Protein AF-A0A8H6QIN7-F1 (afdb_monomer)

Mean predicted aligned error: 18.28 Å

Secondary structure (DSSP, 8-state):
---GGGGGGGSHHHHS-STTS-HHHHHHHHHHHHHHHHHHHT--HHHHHTT-HHHHHHHTSTHHHH-HHHHHHHHIIIIIIIHHHGGGTTT-TTHHHHHHHHHTTSS-------SSHHHHHHHHHH-EEETTEEEP-----GGGS--B-TTT--BSS-STT--PPPB-TTT--BSS-GGG-TTTT-GGG---TTT--SS-TT-TT-HHHHHHHHHHHHHHHS--SS----TTPPPPP--------------PPPPPPPP--S------PPP-PPPSS-S--TTS--TTTHHHHTTS-SS-----------------------------------

Structure (mmCIF, N/CA/C/O backbone):
data_AF-A0A8H6QIN7-F1
#
_entry.id   AF-A0A8H6QIN7-F1
#
loop_
_atom_site.group_PDB
_atom_site.id
_atom_site.type_symbol
_atom_site.label_atom_id
_atom_site.label_alt_id
_atom_site.label_comp_id
_atom_site.label_asym_id
_atom_site.label_entity_id
_atom_site.label_seq_id
_atom_site.pdbx_PDB_ins_code
_atom_site.Cartn_x
_atom_site.Cartn_y
_atom_site.Cartn_z
_atom_site.occupancy
_atom_site.B_iso_or_equiv
_atom_site.auth_seq_id
_atom_site.auth_comp_id
_atom_site.auth_asym_id
_atom_site.auth_atom_id
_atom_site.pdbx_PDB_model_num
ATOM 1 N N . MET A 1 1 ? 25.352 3.566 16.328 1.00 48.88 1 MET A N 1
ATOM 2 C CA . MET A 1 1 ? 24.136 2.989 15.715 1.00 48.88 1 MET A CA 1
ATOM 3 C C . MET A 1 1 ? 24.567 1.766 14.927 1.00 48.88 1 MET A C 1
ATOM 5 O O . MET A 1 1 ? 25.442 1.906 14.089 1.00 48.88 1 MET A O 1
ATOM 9 N N . SER A 1 2 ? 24.046 0.580 15.246 1.00 55.88 2 SER A N 1
ATOM 10 C CA . SER A 1 2 ? 24.280 -0.612 14.422 1.00 55.88 2 SER A CA 1
ATOM 11 C C . SER A 1 2 ? 23.282 -0.582 13.265 1.00 55.88 2 SER A C 1
ATOM 13 O O . SER A 1 2 ? 22.069 -0.630 13.496 1.00 55.88 2 SER A O 1
ATOM 15 N N . PHE A 1 3 ? 23.784 -0.402 12.045 1.00 67.81 3 PHE A N 1
ATOM 16 C CA . PHE A 1 3 ? 22.966 -0.432 10.838 1.00 67.81 3 PHE A CA 1
ATOM 17 C C . PHE A 1 3 ? 22.673 -1.890 10.506 1.00 67.81 3 PHE A C 1
ATOM 19 O O . PHE A 1 3 ? 23.589 -2.673 10.256 1.00 67.81 3 PHE A O 1
ATOM 26 N N . THR A 1 4 ? 21.393 -2.259 10.548 1.00 74.31 4 THR A N 1
ATOM 27 C CA . THR A 1 4 ? 20.928 -3.638 10.328 1.00 74.31 4 THR A CA 1
ATOM 28 C C . THR A 1 4 ? 21.432 -4.181 8.987 1.00 74.31 4 THR A C 1
ATOM 30 O O . THR A 1 4 ? 21.747 -5.360 8.867 1.00 74.31 4 THR A O 1
ATOM 33 N N . THR A 1 5 ? 21.575 -3.289 8.010 1.00 85.25 5 THR A N 1
ATOM 34 C CA . THR A 1 5 ? 21.940 -3.532 6.613 1.00 85.25 5 THR A CA 1
ATOM 35 C C . THR A 1 5 ? 23.432 -3.726 6.364 1.00 85.25 5 THR A C 1
ATOM 37 O O . THR A 1 5 ? 23.783 -4.158 5.272 1.00 85.25 5 THR A O 1
ATOM 40 N N . HIS A 1 6 ? 24.320 -3.491 7.342 1.00 85.44 6 HIS A N 1
ATOM 41 C CA . HIS A 1 6 ? 25.772 -3.630 7.139 1.00 85.44 6 HIS A CA 1
ATOM 42 C C . HIS A 1 6 ? 26.157 -5.011 6.592 1.00 85.44 6 HIS A C 1
ATOM 44 O O . HIS A 1 6 ? 27.005 -5.121 5.716 1.00 85.44 6 HIS A O 1
ATOM 50 N N . ARG A 1 7 ? 25.487 -6.068 7.064 1.00 89.12 7 ARG A N 1
ATOM 51 C CA . ARG A 1 7 ? 25.722 -7.445 6.605 1.00 89.12 7 ARG A CA 1
ATOM 52 C C . ARG A 1 7 ? 25.396 -7.660 5.127 1.00 89.12 7 ARG A C 1
ATOM 54 O O . ARG A 1 7 ? 25.973 -8.542 4.510 1.00 89.12 7 ARG A O 1
ATOM 61 N N . LEU A 1 8 ? 24.502 -6.859 4.542 1.00 92.75 8 LEU A N 1
ATOM 62 C CA . LEU A 1 8 ? 24.201 -6.951 3.110 1.00 92.75 8 LEU A CA 1
ATOM 63 C C . LEU A 1 8 ? 25.397 -6.543 2.261 1.00 92.75 8 LEU A C 1
ATOM 65 O O . LEU A 1 8 ? 25.562 -7.076 1.170 1.00 92.75 8 LEU A O 1
ATOM 69 N N . LEU A 1 9 ? 26.246 -5.643 2.769 1.00 89.88 9 LEU A N 1
ATOM 70 C CA . LEU A 1 9 ? 27.442 -5.209 2.059 1.00 89.88 9 LEU A CA 1
ATOM 71 C C . LEU A 1 9 ? 28.408 -6.371 1.821 1.00 89.88 9 LEU A C 1
ATOM 73 O O . LEU A 1 9 ? 29.151 -6.332 0.857 1.00 89.88 9 LEU A O 1
ATOM 77 N N . GLU A 1 10 ? 28.381 -7.427 2.631 1.00 90.75 10 GLU A N 1
ATOM 78 C CA . GLU A 1 10 ? 29.243 -8.602 2.444 1.00 90.75 10 GLU A CA 1
ATOM 79 C C . GLU A 1 10 ? 28.828 -9.466 1.240 1.00 90.75 10 GLU A C 1
ATOM 81 O O . GLU A 1 10 ? 29.608 -10.298 0.785 1.00 90.75 10 GLU A O 1
ATOM 86 N N . LEU A 1 11 ? 27.619 -9.278 0.698 1.00 93.19 11 LEU A N 1
ATOM 87 C CA . LEU A 1 11 ? 27.137 -10.039 -0.453 1.00 93.19 11 LEU A CA 1
ATOM 88 C C . LEU A 1 11 ? 27.707 -9.474 -1.762 1.00 93.19 11 LEU A C 1
ATOM 90 O O . LEU A 1 11 ? 27.683 -8.263 -1.984 1.00 93.19 11 LEU A O 1
ATOM 94 N N . ASP A 1 12 ? 28.079 -10.354 -2.697 1.00 93.69 12 ASP A N 1
ATOM 95 C CA . ASP A 1 12 ? 28.630 -9.980 -4.014 1.00 93.69 12 ASP A CA 1
ATOM 96 C C . ASP A 1 12 ? 27.763 -8.9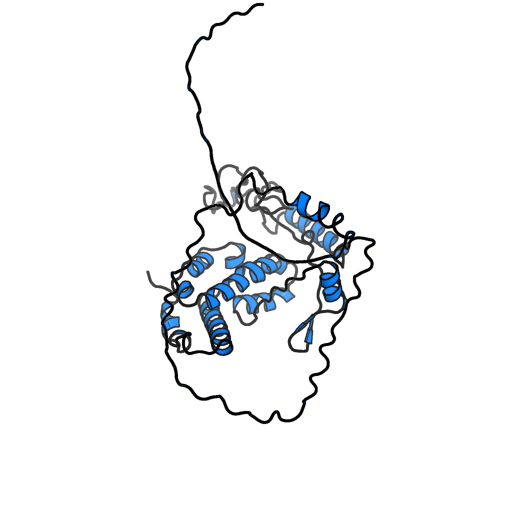60 -4.762 1.00 93.69 12 ASP A C 1
ATOM 98 O O . ASP A 1 12 ? 28.257 -8.030 -5.404 1.00 93.69 12 ASP A O 1
ATOM 102 N N . ILE A 1 13 ? 26.438 -9.091 -4.641 1.00 93.88 13 ILE A N 1
ATOM 103 C CA . ILE A 1 13 ? 25.497 -8.171 -5.278 1.00 93.88 13 ILE A CA 1
ATOM 104 C C . ILE A 1 13 ? 25.624 -6.741 -4.748 1.00 93.88 13 ILE A C 1
ATOM 106 O O . ILE A 1 13 ? 25.305 -5.822 -5.488 1.00 93.88 13 ILE A O 1
ATOM 110 N N . PHE A 1 14 ? 26.103 -6.509 -3.526 1.00 93.81 14 PHE A N 1
ATOM 111 C CA . PHE A 1 14 ? 26.364 -5.170 -2.981 1.00 93.81 14 PHE A CA 1
ATOM 112 C C . PHE A 1 14 ? 27.808 -4.702 -3.206 1.00 93.81 14 PHE A C 1
ATOM 114 O O . PHE A 1 14 ? 28.076 -3.515 -3.064 1.00 93.81 14 PHE A O 1
ATOM 121 N N . GLN A 1 15 ? 28.709 -5.584 -3.642 1.00 91.38 15 GLN A N 1
ATOM 122 C CA . GLN A 1 15 ? 30.076 -5.230 -4.048 1.00 91.38 15 GLN A CA 1
ATOM 123 C C . GLN A 1 15 ? 30.174 -4.839 -5.532 1.00 91.38 15 GLN A C 1
ATOM 125 O O . GLN A 1 15 ? 31.048 -4.069 -5.931 1.00 91.38 15 GLN A O 1
ATOM 130 N N . LEU A 1 16 ? 29.248 -5.331 -6.361 1.00 89.06 16 LEU A N 1
ATOM 131 C CA . LEU A 1 16 ? 29.156 -4.985 -7.780 1.00 89.06 16 LEU A CA 1
ATOM 132 C C . LEU A 1 16 ? 28.857 -3.494 -7.990 1.00 89.06 16 LEU A C 1
ATOM 134 O O . LEU A 1 16 ? 27.849 -2.963 -7.511 1.00 89.06 16 LEU A O 1
ATOM 138 N N . ARG A 1 17 ? 29.700 -2.820 -8.775 1.00 84.50 17 ARG A N 1
ATOM 139 C CA . ARG A 1 17 ? 29.441 -1.444 -9.207 1.00 84.50 17 ARG A CA 1
ATOM 140 C C . ARG A 1 17 ? 28.504 -1.438 -10.413 1.00 84.50 17 ARG A C 1
ATOM 142 O O . ARG A 1 17 ? 28.652 -2.239 -11.328 1.00 84.50 17 ARG A O 1
ATOM 149 N N . SER A 1 18 ? 27.515 -0.549 -10.398 1.00 79.94 18 SER A N 1
ATOM 150 C CA . SER A 1 18 ? 26.473 -0.482 -11.430 1.00 79.94 18 SER A CA 1
ATOM 151 C C . SER A 1 18 ? 26.893 0.283 -12.690 1.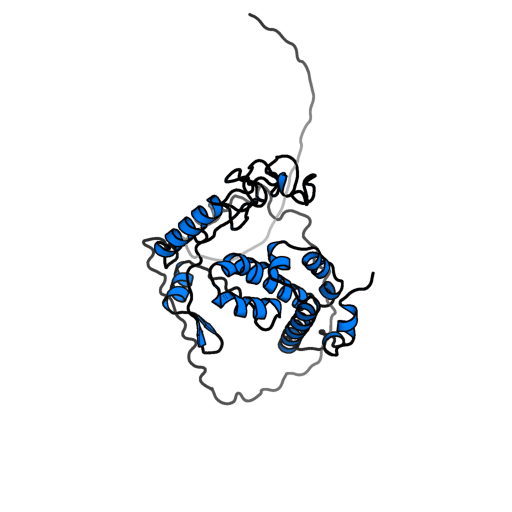00 79.94 18 SER A C 1
ATOM 153 O O . SER A 1 18 ? 26.230 0.165 -13.719 1.00 79.94 18 SER A O 1
ATOM 155 N N . ASP A 1 19 ? 27.976 1.058 -12.629 1.00 83.56 19 ASP A N 1
ATOM 156 C CA . ASP A 1 19 ? 28.478 1.915 -13.709 1.00 83.56 19 ASP A CA 1
ATOM 157 C C . ASP A 1 19 ? 29.020 1.131 -14.910 1.00 83.56 19 ASP A C 1
ATOM 159 O O . ASP A 1 19 ? 28.902 1.595 -16.041 1.00 83.56 19 ASP A O 1
ATOM 163 N N . SER A 1 20 ? 29.553 -0.069 -14.681 1.00 84.44 20 SER A N 1
ATOM 164 C CA . SER A 1 20 ? 30.076 -0.951 -15.731 1.00 84.44 20 SER A CA 1
ATOM 165 C C . SER A 1 20 ? 29.036 -1.895 -16.346 1.00 84.44 20 SER A C 1
ATOM 167 O O . SER A 1 20 ? 29.349 -2.600 -17.302 1.00 84.44 20 SER A O 1
ATOM 169 N N . LEU A 1 21 ? 27.814 -1.929 -15.810 1.00 91.56 21 LEU A N 1
ATOM 170 C CA . LEU A 1 21 ? 26.772 -2.874 -16.214 1.00 91.56 21 LEU A CA 1
ATOM 171 C C .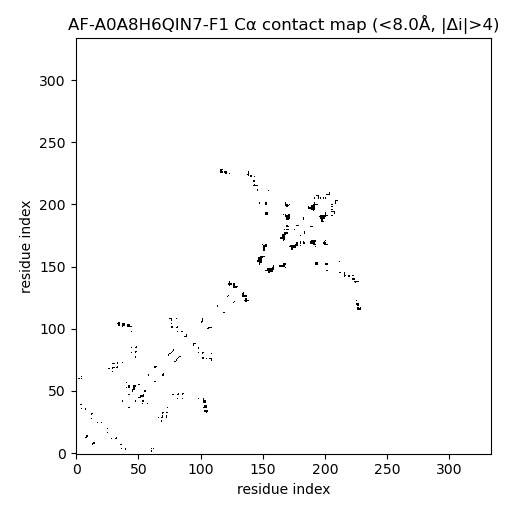 LEU A 1 21 ? 25.880 -2.311 -17.324 1.00 91.56 21 LEU A C 1
ATOM 173 O O . LEU A 1 21 ? 25.633 -1.106 -17.401 1.00 91.56 21 LEU A O 1
ATOM 177 N N . THR A 1 22 ? 25.317 -3.190 -18.149 1.00 94.94 22 THR A N 1
ATOM 178 C CA . THR A 1 22 ? 24.242 -2.842 -19.091 1.00 94.94 22 THR A CA 1
ATOM 179 C C . THR A 1 22 ? 22.951 -2.460 -18.354 1.00 94.94 22 THR A C 1
ATOM 181 O O . THR A 1 22 ? 22.796 -2.685 -17.152 1.00 94.94 22 THR A O 1
ATOM 184 N N . THR A 1 23 ? 21.980 -1.873 -19.060 1.00 93.19 23 THR A N 1
ATOM 185 C CA . THR A 1 23 ? 20.680 -1.512 -18.460 1.00 93.19 23 THR A CA 1
ATOM 186 C C . THR A 1 23 ? 19.945 -2.723 -17.885 1.00 93.19 23 THR A C 1
ATOM 188 O O . THR A 1 23 ? 19.421 -2.640 -16.771 1.00 93.19 23 THR A O 1
ATOM 191 N N . ASP A 1 24 ? 19.953 -3.854 -18.586 1.00 93.75 24 ASP A N 1
ATOM 192 C CA . ASP A 1 24 ? 19.279 -5.075 -18.140 1.00 93.75 24 ASP A CA 1
ATOM 193 C C . ASP A 1 24 ? 19.957 -5.664 -16.900 1.00 93.75 24 ASP A C 1
ATOM 195 O O . ASP A 1 24 ? 19.288 -6.053 -15.941 1.00 93.75 24 ASP A O 1
ATOM 199 N N . GLU A 1 25 ? 21.290 -5.676 -16.873 1.00 94.81 25 GLU A N 1
ATOM 200 C CA . GLU A 1 25 ? 22.064 -6.138 -15.719 1.00 94.81 25 GLU A CA 1
ATOM 201 C C . GLU A 1 25 ? 21.862 -5.239 -14.501 1.00 94.81 25 GLU A C 1
ATOM 203 O O . GLU A 1 25 ? 21.628 -5.753 -13.408 1.00 94.81 25 GLU A O 1
ATOM 208 N N . ARG A 1 26 ? 21.872 -3.909 -14.679 1.00 94.44 26 ARG A N 1
ATOM 209 C CA . ARG A 1 26 ? 21.544 -2.958 -13.604 1.00 94.44 26 ARG A CA 1
ATOM 210 C C . ARG A 1 26 ? 20.140 -3.189 -13.063 1.00 94.44 26 ARG A C 1
ATOM 212 O O . ARG A 1 26 ? 19.948 -3.183 -11.851 1.00 94.44 26 ARG A O 1
ATOM 219 N N . THR A 1 27 ? 19.175 -3.418 -13.951 1.00 93.44 27 THR A N 1
ATOM 220 C CA . THR A 1 27 ? 17.788 -3.691 -13.565 1.00 93.44 27 THR A CA 1
ATOM 221 C C . THR A 1 27 ? 17.723 -4.967 -12.731 1.00 93.44 27 THR A C 1
ATOM 223 O O . THR A 1 27 ? 17.261 -4.935 -11.593 1.00 93.44 27 THR A O 1
ATOM 226 N N . ARG A 1 28 ? 18.280 -6.078 -13.229 1.00 94.75 28 ARG A N 1
ATOM 227 C CA . ARG A 1 28 ? 18.345 -7.348 -12.484 1.00 94.75 28 ARG A CA 1
ATOM 228 C C . ARG A 1 28 ? 19.056 -7.192 -11.139 1.00 94.75 28 ARG A C 1
ATOM 230 O O . ARG A 1 28 ? 18.602 -7.756 -10.144 1.00 94.75 28 ARG A O 1
ATOM 237 N N . LEU A 1 29 ? 20.148 -6.428 -11.090 1.00 96.00 29 LEU A N 1
ATOM 238 C CA . LEU A 1 29 ? 20.888 -6.158 -9.860 1.00 96.00 29 LEU A CA 1
ATOM 239 C C . LEU A 1 29 ? 20.027 -5.408 -8.837 1.00 96.00 29 LEU A C 1
ATOM 241 O O . LEU A 1 29 ? 19.979 -5.824 -7.680 1.00 96.00 29 LEU A O 1
ATOM 245 N N . ALA A 1 30 ? 19.302 -4.371 -9.265 1.00 95.62 30 ALA A N 1
ATOM 246 C CA . ALA A 1 30 ? 18.404 -3.604 -8.406 1.00 95.62 30 ALA A CA 1
ATOM 247 C C . ALA A 1 30 ? 17.293 -4.482 -7.807 1.00 95.62 30 ALA A C 1
ATOM 249 O O . ALA A 1 30 ? 17.066 -4.428 -6.601 1.00 95.62 30 ALA A O 1
ATOM 250 N N . TYR A 1 31 ? 16.663 -5.355 -8.604 1.00 96.19 31 TYR A N 1
ATOM 251 C CA . TYR A 1 31 ? 15.661 -6.312 -8.105 1.00 96.19 31 TYR A CA 1
ATOM 252 C C . TYR A 1 31 ? 16.250 -7.308 -7.098 1.00 96.19 31 TYR A C 1
ATOM 254 O O . TYR A 1 31 ? 15.641 -7.579 -6.063 1.00 96.19 31 TYR A O 1
ATOM 262 N N . ARG A 1 32 ? 17.454 -7.838 -7.359 1.00 95.94 32 ARG A N 1
ATOM 263 C CA . ARG A 1 32 ? 18.133 -8.753 -6.424 1.00 95.94 32 ARG A CA 1
ATOM 264 C C . ARG A 1 32 ? 18.459 -8.063 -5.101 1.00 95.94 32 ARG A C 1
ATOM 266 O O . ARG A 1 32 ? 18.182 -8.627 -4.048 1.00 95.94 32 ARG A O 1
ATOM 273 N N . ARG A 1 33 ? 19.002 -6.844 -5.147 1.00 96.44 33 ARG A N 1
ATOM 274 C CA . ARG A 1 33 ? 19.285 -6.036 -3.951 1.00 96.44 33 ARG A CA 1
ATOM 275 C C . ARG A 1 33 ? 18.010 -5.699 -3.189 1.00 96.44 33 ARG A C 1
ATOM 277 O O . ARG A 1 33 ? 17.980 -5.875 -1.976 1.00 96.44 33 ARG A O 1
ATOM 284 N N . ALA A 1 34 ? 16.962 -5.273 -3.897 1.00 96.19 34 ALA A N 1
ATOM 285 C CA . ALA A 1 34 ? 15.662 -4.972 -3.309 1.00 96.19 34 ALA A CA 1
ATOM 286 C C . ALA A 1 34 ? 15.122 -6.167 -2.513 1.00 96.19 34 ALA A C 1
ATOM 288 O O . ALA A 1 34 ? 14.697 -6.005 -1.372 1.00 96.19 34 ALA A O 1
ATOM 289 N N . ARG A 1 35 ? 15.235 -7.377 -3.073 1.00 96.75 35 ARG A N 1
ATOM 290 C CA . ARG A 1 35 ? 14.814 -8.611 -2.407 1.00 96.75 35 ARG A CA 1
ATOM 291 C C . ARG A 1 35 ? 15.611 -8.928 -1.143 1.00 96.75 35 ARG A C 1
ATOM 293 O O . ARG A 1 35 ? 15.012 -9.246 -0.121 1.00 96.75 35 ARG A O 1
ATOM 300 N N . GLU A 1 36 ? 16.938 -8.827 -1.176 1.00 96.44 36 GLU A N 1
ATOM 301 C CA . GLU A 1 36 ? 17.749 -9.098 0.023 1.00 96.44 36 GLU A CA 1
ATOM 302 C C . GLU A 1 36 ? 17.518 -8.052 1.125 1.00 96.44 36 GLU A C 1
ATOM 304 O O . GLU A 1 36 ? 17.425 -8.399 2.302 1.00 96.44 36 GLU A O 1
ATOM 309 N N . ILE A 1 37 ? 17.336 -6.778 0.757 1.00 95.62 37 ILE A N 1
ATOM 310 C CA . ILE A 1 37 ? 16.956 -5.721 1.706 1.00 95.62 37 ILE A CA 1
ATOM 311 C C . ILE A 1 37 ? 15.576 -6.013 2.304 1.00 95.62 37 ILE A C 1
ATOM 313 O O . ILE A 1 37 ? 15.416 -5.980 3.523 1.00 95.62 37 ILE A O 1
ATOM 317 N N . ALA A 1 38 ? 14.587 -6.322 1.463 1.00 94.75 38 ALA A N 1
ATOM 318 C CA . ALA A 1 38 ? 13.230 -6.654 1.881 1.00 94.75 38 ALA A CA 1
ATOM 319 C C . ALA A 1 38 ? 13.207 -7.791 2.910 1.00 94.75 38 ALA A C 1
ATOM 321 O O . ALA A 1 38 ? 12.644 -7.630 3.993 1.00 94.75 38 ALA A O 1
ATOM 322 N N . ARG A 1 39 ? 13.891 -8.899 2.607 1.00 95.56 39 ARG A N 1
ATOM 323 C CA . ARG A 1 39 ? 13.977 -10.082 3.474 1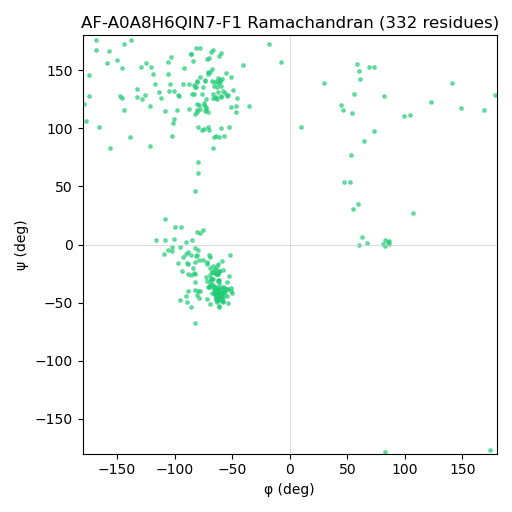.00 95.56 39 ARG A CA 1
ATOM 324 C C . ARG A 1 39 ? 14.718 -9.816 4.778 1.00 95.56 39 ARG A C 1
ATOM 326 O O . ARG A 1 39 ? 14.330 -10.353 5.808 1.00 95.56 39 ARG A O 1
ATOM 333 N N . LEU A 1 40 ? 15.749 -8.971 4.761 1.00 94.81 40 LEU A N 1
ATOM 334 C CA . LEU A 1 40 ? 16.441 -8.571 5.986 1.00 94.81 40 LEU A CA 1
ATOM 335 C C . LEU A 1 40 ? 15.526 -7.774 6.923 1.00 94.81 40 LEU A C 1
ATOM 337 O O . LEU A 1 40 ? 15.575 -7.966 8.139 1.00 94.81 40 LEU A O 1
ATOM 341 N N . TYR A 1 41 ? 14.724 -6.857 6.374 1.00 93.69 41 TYR A N 1
ATOM 342 C CA . TYR A 1 41 ? 13.752 -6.128 7.180 1.00 93.69 41 TYR A CA 1
ATOM 343 C C . TYR A 1 41 ? 12.584 -7.017 7.593 1.00 93.69 41 TYR A C 1
ATOM 345 O O . TYR A 1 41 ? 12.083 -6.811 8.688 1.00 93.69 41 TYR A O 1
ATOM 353 N N . ASP A 1 42 ? 12.173 -8.008 6.802 1.00 94.88 42 ASP A N 1
ATOM 354 C CA . ASP A 1 42 ? 11.087 -8.942 7.140 1.00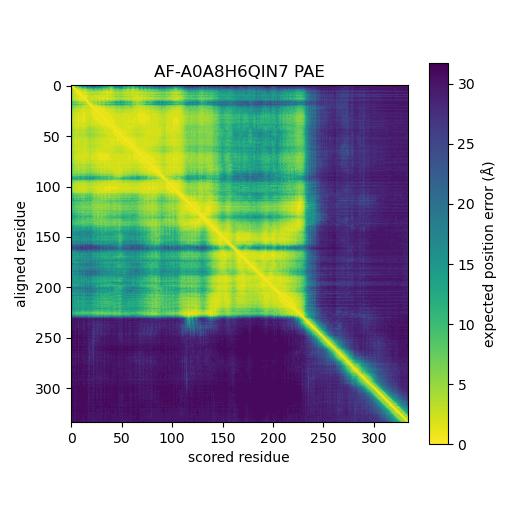 94.88 42 ASP A CA 1
ATOM 355 C C . ASP A 1 42 ? 9.801 -8.201 7.551 1.00 94.88 42 ASP A C 1
ATOM 357 O O . ASP A 1 42 ? 9.298 -8.335 8.674 1.00 94.88 42 ASP A O 1
ATOM 361 N N . PHE A 1 43 ? 9.324 -7.294 6.696 1.00 94.69 43 PHE A N 1
ATOM 362 C CA . PHE A 1 43 ? 8.129 -6.514 7.003 1.00 94.69 43 PHE A CA 1
ATOM 363 C C . PHE A 1 43 ? 6.902 -7.395 7.161 1.00 94.69 43 PHE A C 1
ATOM 365 O O . PHE A 1 43 ? 6.673 -8.319 6.387 1.00 94.69 43 PHE A O 1
ATOM 372 N N . LYS A 1 44 ? 6.079 -7.066 8.155 1.00 94.19 44 LYS A N 1
ATOM 373 C CA . LYS A 1 44 ? 4.756 -7.660 8.329 1.00 94.19 44 LYS A CA 1
ATOM 374 C C . LYS A 1 44 ? 3.685 -6.687 7.862 1.00 94.19 44 LYS A C 1
ATOM 376 O O . LYS A 1 44 ? 3.903 -5.480 7.789 1.00 94.19 44 LYS A O 1
ATOM 381 N N . VAL A 1 45 ? 2.493 -7.215 7.602 1.00 91.06 45 VAL A N 1
ATOM 382 C CA . VAL A 1 45 ? 1.313 -6.426 7.211 1.00 91.06 45 VAL A CA 1
ATOM 383 C C . VAL A 1 45 ? 1.081 -5.249 8.165 1.00 91.06 45 VAL A C 1
ATOM 385 O O . VAL A 1 45 ? 0.805 -4.134 7.727 1.00 91.06 45 VAL A O 1
ATOM 388 N N . ASP A 1 46 ? 1.248 -5.488 9.467 1.00 87.75 46 ASP A N 1
ATOM 389 C CA . ASP A 1 46 ? 1.098 -4.470 10.507 1.00 87.75 46 ASP A CA 1
ATOM 390 C C . ASP A 1 46 ? 2.104 -3.316 10.362 1.00 87.75 46 ASP A C 1
ATOM 392 O O . ASP A 1 46 ? 1.734 -2.153 10.530 1.00 87.75 46 ASP A O 1
ATOM 396 N N . ASP A 1 47 ? 3.348 -3.619 9.966 1.00 92.94 47 ASP A N 1
ATOM 397 C CA . ASP A 1 47 ? 4.392 -2.613 9.760 1.00 92.94 47 ASP A CA 1
ATOM 398 C C . ASP A 1 47 ? 4.016 -1.621 8.656 1.00 92.94 47 ASP A C 1
ATOM 400 O O . ASP A 1 47 ? 4.271 -0.423 8.789 1.00 92.94 47 ASP A O 1
ATOM 404 N N . VAL A 1 48 ? 3.381 -2.117 7.591 1.00 91.19 48 VAL A N 1
ATOM 405 C CA . VAL A 1 48 ? 2.938 -1.314 6.446 1.00 91.19 48 VAL A CA 1
ATOM 406 C C . VAL A 1 48 ? 1.647 -0.558 6.767 1.00 91.19 48 VAL A C 1
ATOM 408 O O . VAL A 1 48 ? 1.560 0.640 6.510 1.00 91.19 48 VAL A O 1
ATOM 411 N N . LEU A 1 49 ? 0.651 -1.218 7.368 1.00 83.94 49 LEU A N 1
ATOM 412 C CA . LEU A 1 49 ? -0.639 -0.592 7.691 1.00 83.94 49 LEU A CA 1
ATOM 413 C C . LEU A 1 49 ? -0.518 0.528 8.722 1.00 83.94 49 LEU A C 1
ATOM 415 O O . LEU A 1 49 ? -1.228 1.533 8.641 1.00 83.94 49 LEU A O 1
ATOM 419 N N . HIS A 1 50 ? 0.351 0.342 9.712 1.00 82.50 50 HIS A N 1
ATOM 420 C CA . HIS A 1 50 ? 0.477 1.255 10.842 1.00 82.50 50 HIS A CA 1
ATOM 421 C C . HIS A 1 50 ? 1.759 2.080 10.811 1.00 82.50 50 HIS A C 1
ATOM 423 O O . HIS A 1 50 ? 1.987 2.854 11.741 1.00 82.50 50 HIS A O 1
ATOM 429 N N . LEU A 1 51 ? 2.563 1.954 9.747 1.00 89.12 51 LEU A N 1
ATOM 430 C CA . LEU A 1 51 ? 3.822 2.678 9.562 1.00 89.12 51 LEU A CA 1
ATOM 431 C C . LEU A 1 51 ? 4.677 2.611 10.833 1.00 89.12 51 LEU A C 1
ATOM 433 O O . LEU A 1 51 ? 5.052 3.637 11.410 1.00 89.12 51 LEU A O 1
ATOM 437 N N . THR A 1 52 ? 4.916 1.390 11.314 1.00 90.00 52 THR A N 1
ATOM 438 C CA . THR A 1 52 ? 5.601 1.147 12.590 1.00 90.00 52 THR A CA 1
ATOM 439 C C . THR A 1 52 ? 7.012 1.754 12.575 1.00 90.00 52 THR A C 1
ATOM 441 O O . THR A 1 52 ? 7.566 2.057 11.514 1.00 90.00 52 THR A O 1
ATOM 444 N N . PRO A 1 53 ? 7.686 1.906 13.732 1.00 91.25 53 PRO A N 1
ATOM 445 C CA . PRO A 1 53 ? 9.071 2.382 13.755 1.00 91.25 53 PRO A CA 1
ATOM 446 C C . PRO A 1 53 ? 10.018 1.579 12.850 1.00 91.25 53 PRO A C 1
ATOM 448 O O . PRO A 1 53 ? 11.000 2.121 12.351 1.00 91.25 53 PRO A O 1
ATOM 451 N N . LYS A 1 54 ? 9.711 0.299 12.600 1.00 92.50 54 LYS A N 1
ATOM 452 C CA . LYS A 1 54 ? 10.451 -0.565 11.679 1.00 92.50 54 LYS A CA 1
ATOM 453 C C . LYS A 1 54 ? 10.355 -0.074 10.231 1.00 92.50 54 LYS A C 1
ATOM 455 O O . LYS A 1 54 ? 11.376 -0.015 9.549 1.00 92.50 54 LYS A O 1
ATOM 460 N N . PHE A 1 55 ? 9.163 0.340 9.797 1.00 93.00 55 PHE A N 1
ATOM 461 C CA . PHE A 1 55 ? 8.927 0.932 8.478 1.00 93.00 55 PHE A CA 1
ATOM 462 C C . PHE A 1 55 ? 9.781 2.186 8.276 1.00 93.00 55 PHE A C 1
ATOM 464 O O . PHE A 1 55 ? 10.476 2.318 7.269 1.00 93.00 55 PHE A O 1
ATOM 471 N N . TRP A 1 56 ? 9.809 3.078 9.266 1.00 92.19 56 TRP A N 1
ATOM 472 C CA . TRP A 1 56 ? 10.613 4.302 9.192 1.00 92.19 56 TRP A CA 1
ATOM 473 C C . TRP A 1 56 ? 12.113 4.043 9.295 1.00 92.19 56 TRP A C 1
ATOM 475 O O . TRP A 1 56 ? 12.887 4.679 8.583 1.00 92.19 56 TRP A O 1
ATOM 485 N N . ARG A 1 57 ? 12.530 3.070 10.115 1.00 92.56 57 ARG A N 1
ATOM 486 C CA . ARG A 1 57 ? 13.935 2.662 10.224 1.00 92.56 57 ARG A CA 1
ATOM 487 C C . ARG A 1 57 ? 14.491 2.197 8.885 1.00 92.56 57 ARG A C 1
ATOM 489 O O . ARG A 1 57 ? 15.634 2.511 8.587 1.00 92.56 57 ARG A O 1
ATOM 496 N N . TYR A 1 58 ? 13.703 1.470 8.094 1.00 93.25 58 TYR A N 1
ATOM 497 C CA . TYR A 1 58 ? 14.084 1.128 6.726 1.00 93.25 58 TYR A CA 1
ATOM 498 C C . TYR A 1 58 ? 14.264 2.370 5.861 1.00 93.25 58 TYR A C 1
ATOM 500 O O . TYR A 1 58 ? 15.330 2.552 5.289 1.00 93.25 58 TYR A O 1
ATOM 508 N N . HIS A 1 59 ? 13.261 3.248 5.796 1.00 92.94 59 HIS A N 1
ATOM 509 C CA . HIS A 1 59 ? 13.301 4.424 4.921 1.00 92.94 59 HIS A CA 1
ATOM 510 C C . HIS A 1 59 ? 14.450 5.392 5.256 1.00 92.94 59 HIS A C 1
ATOM 512 O O . HIS A 1 59 ? 14.897 6.137 4.387 1.00 92.94 59 HIS A O 1
ATOM 518 N N . GLN A 1 60 ? 14.945 5.367 6.494 1.00 92.12 60 GLN A N 1
ATOM 519 C CA . GLN A 1 60 ? 16.071 6.178 6.968 1.00 92.12 60 GLN A CA 1
ATOM 520 C C . GLN A 1 60 ? 17.429 5.461 6.905 1.00 92.12 60 GLN A C 1
ATOM 522 O O . GLN A 1 60 ? 18.444 6.057 7.267 1.00 92.12 60 GLN A O 1
ATOM 527 N N . ASP A 1 61 ? 17.472 4.196 6.487 1.00 92.12 61 ASP A N 1
ATOM 528 C CA . ASP A 1 61 ? 18.714 3.432 6.411 1.00 92.12 61 ASP A CA 1
ATOM 529 C C . ASP A 1 61 ? 19.582 3.888 5.227 1.00 92.12 61 ASP A C 1
ATOM 531 O O . ASP A 1 61 ? 19.095 4.184 4.132 1.00 92.12 61 ASP A O 1
ATOM 535 N N . LEU A 1 62 ? 20.897 3.936 5.450 1.00 91.19 62 LEU A N 1
ATOM 536 C CA . LEU A 1 62 ? 21.881 4.390 4.466 1.00 91.19 62 LEU A CA 1
ATOM 537 C C . LEU A 1 62 ? 22.054 3.416 3.293 1.00 91.19 62 LEU A C 1
ATOM 539 O O . LEU A 1 62 ? 22.670 3.783 2.293 1.00 91.19 62 LEU A O 1
ATOM 543 N N . ILE A 1 63 ? 21.470 2.217 3.361 1.00 91.88 63 ILE A N 1
ATOM 544 C CA . ILE A 1 63 ? 21.394 1.317 2.207 1.00 91.88 63 ILE A CA 1
ATOM 545 C C . ILE A 1 63 ? 20.546 1.896 1.060 1.00 91.88 63 ILE A C 1
ATOM 547 O O . ILE A 1 63 ? 20.759 1.553 -0.098 1.00 91.88 63 ILE A O 1
ATOM 551 N N . ASN A 1 64 ? 19.600 2.794 1.352 1.00 92.50 64 ASN A N 1
ATOM 552 C CA . ASN A 1 64 ? 18.703 3.358 0.341 1.00 92.50 64 ASN A CA 1
ATOM 553 C C . ASN A 1 64 ? 19.416 4.287 -0.656 1.00 92.50 64 ASN A C 1
ATOM 555 O O . ASN A 1 64 ? 19.276 4.067 -1.858 1.00 92.50 64 ASN A O 1
ATOM 559 N N . PRO A 1 65 ? 20.208 5.293 -0.224 1.00 91.94 65 PRO A N 1
ATOM 560 C CA . PRO A 1 65 ? 20.973 6.115 -1.160 1.00 91.94 65 PRO A CA 1
ATOM 561 C C . PRO A 1 65 ? 22.078 5.339 -1.891 1.00 91.94 65 PRO A C 1
ATOM 563 O O . PRO A 1 65 ? 22.534 5.804 -2.933 1.00 91.94 65 PRO A O 1
ATOM 566 N N . PHE A 1 66 ? 22.505 4.176 -1.381 1.00 90.56 66 PHE A N 1
ATOM 567 C CA . PHE A 1 66 ? 23.472 3.316 -2.068 1.00 90.56 66 PHE A CA 1
ATOM 568 C C . PHE A 1 66 ? 22.915 2.762 -3.390 1.00 90.56 66 PHE A C 1
ATOM 570 O O . PHE A 1 66 ? 23.629 2.725 -4.391 1.00 90.56 66 PHE A O 1
ATOM 577 N N . ASP A 1 67 ? 21.638 2.371 -3.417 1.00 91.88 67 ASP A N 1
ATOM 578 C CA . ASP A 1 67 ? 20.956 1.934 -4.636 1.00 91.88 67 ASP A CA 1
ATOM 579 C C . ASP A 1 67 ? 19.526 2.482 -4.697 1.00 91.88 67 ASP A C 1
ATOM 581 O O . ASP A 1 67 ? 18.558 1.885 -4.215 1.00 91.88 67 ASP A O 1
ATOM 585 N N . MET A 1 68 ? 19.393 3.638 -5.347 1.00 93.25 68 MET A N 1
ATOM 586 C CA . MET A 1 68 ? 18.111 4.325 -5.493 1.00 93.25 68 MET A CA 1
ATOM 587 C C . MET A 1 68 ? 17.093 3.545 -6.335 1.00 93.25 68 MET A C 1
ATOM 589 O O . MET A 1 68 ? 15.888 3.743 -6.160 1.00 93.25 68 MET A O 1
ATOM 593 N N . ALA A 1 69 ? 17.542 2.659 -7.231 1.00 94.00 69 ALA A N 1
ATOM 594 C CA . ALA A 1 69 ? 16.635 1.813 -7.999 1.00 94.00 69 ALA A CA 1
ATOM 595 C C . ALA A 1 69 ? 16.016 0.748 -7.086 1.00 94.00 69 ALA A C 1
ATOM 597 O O . ALA A 1 69 ? 14.792 0.615 -7.051 1.00 94.00 69 ALA A O 1
ATOM 598 N N . ALA A 1 70 ? 16.833 0.072 -6.272 1.00 95.25 70 ALA A N 1
ATOM 599 C CA . ALA A 1 70 ? 16.344 -0.872 -5.268 1.00 95.25 70 ALA A CA 1
ATOM 600 C C . ALA A 1 70 ? 15.418 -0.195 -4.238 1.00 95.25 70 ALA A C 1
ATOM 602 O O . ALA A 1 70 ? 14.352 -0.724 -3.923 1.00 95.25 70 ALA A O 1
ATOM 603 N N . PHE A 1 71 ? 15.770 1.006 -3.766 1.00 95.69 71 PHE A N 1
ATOM 604 C CA . PHE A 1 71 ? 14.916 1.789 -2.867 1.00 95.69 71 PHE A CA 1
ATOM 605 C C . PHE A 1 71 ? 13.555 2.127 -3.493 1.00 95.69 71 PHE A C 1
ATOM 607 O O . PHE A 1 71 ? 12.514 1.969 -2.850 1.00 95.69 71 PHE A O 1
ATOM 614 N N . THR A 1 72 ? 13.542 2.554 -4.759 1.00 94.75 72 THR A N 1
ATOM 615 C CA . THR A 1 72 ? 12.300 2.867 -5.483 1.00 94.75 72 THR A CA 1
ATOM 616 C C . THR A 1 72 ? 11.416 1.630 -5.617 1.00 94.75 72 THR A C 1
ATOM 618 O O . THR A 1 72 ? 10.220 1.700 -5.340 1.00 94.75 72 THR A O 1
ATOM 621 N N . LEU A 1 73 ? 12.009 0.489 -5.976 1.00 95.50 73 LEU A N 1
ATOM 622 C CA . LEU A 1 73 ? 11.311 -0.789 -6.099 1.00 95.50 73 LEU A CA 1
ATOM 623 C C . LEU A 1 73 ? 10.634 -1.205 -4.787 1.00 95.50 73 LEU A C 1
ATOM 625 O O . LEU A 1 73 ? 9.445 -1.518 -4.780 1.00 95.50 73 LEU A O 1
ATOM 629 N N . ILE A 1 74 ? 11.356 -1.148 -3.667 1.00 94.94 74 ILE A N 1
ATOM 630 C CA . ILE A 1 74 ? 10.799 -1.469 -2.347 1.00 94.94 74 ILE A CA 1
ATOM 631 C C . ILE A 1 74 ? 9.700 -0.474 -1.949 1.00 94.94 74 ILE A C 1
ATOM 633 O O . ILE A 1 74 ? 8.652 -0.868 -1.440 1.00 94.94 74 ILE A O 1
ATOM 637 N N . THR A 1 75 ? 9.908 0.817 -2.212 1.00 93.56 75 THR A N 1
ATOM 638 C CA . THR A 1 75 ? 8.930 1.868 -1.900 1.00 93.56 75 THR A CA 1
ATOM 639 C C . THR A 1 75 ? 7.622 1.651 -2.662 1.00 93.56 75 THR A C 1
ATOM 641 O O . THR A 1 75 ? 6.550 1.749 -2.070 1.00 93.56 75 THR A O 1
ATOM 644 N N . ILE A 1 76 ? 7.682 1.322 -3.956 1.00 92.69 76 ILE A N 1
ATOM 645 C CA . ILE A 1 76 ? 6.499 0.973 -4.758 1.00 92.69 76 ILE A CA 1
ATOM 646 C C . ILE A 1 76 ? 5.821 -0.271 -4.174 1.00 92.69 76 ILE A C 1
ATOM 648 O O . ILE A 1 76 ? 4.613 -0.262 -3.929 1.00 92.69 76 ILE A O 1
ATOM 652 N N . GLN A 1 77 ? 6.606 -1.307 -3.880 1.00 94.06 77 GLN A N 1
ATOM 653 C CA . GLN A 1 77 ? 6.104 -2.571 -3.358 1.00 94.06 77 GLN A CA 1
ATOM 654 C C . GLN A 1 77 ? 5.342 -2.400 -2.038 1.00 94.06 77 GLN A C 1
ATOM 656 O O . GLN A 1 77 ? 4.247 -2.938 -1.890 1.00 94.06 77 GLN A O 1
ATOM 661 N N . TYR A 1 78 ? 5.875 -1.638 -1.083 1.00 94.06 78 TYR A N 1
ATOM 662 C CA . TYR A 1 78 ? 5.242 -1.504 0.230 1.00 94.06 78 TYR A CA 1
ATOM 663 C C . TYR A 1 78 ? 4.222 -0.376 0.298 1.00 94.06 78 TYR A C 1
ATOM 665 O O . TYR A 1 78 ? 3.153 -0.568 0.874 1.00 94.06 78 TYR A O 1
ATOM 673 N N . ASN A 1 79 ? 4.490 0.776 -0.318 1.00 89.25 79 ASN A N 1
ATOM 674 C CA . ASN A 1 79 ? 3.601 1.931 -0.185 1.00 89.25 79 ASN A CA 1
ATOM 675 C C . ASN A 1 79 ? 2.421 1.853 -1.146 1.00 89.25 79 ASN A C 1
ATOM 677 O O . ASN A 1 79 ? 1.316 2.243 -0.776 1.00 89.25 79 ASN A O 1
ATOM 681 N N . LEU A 1 80 ? 2.651 1.379 -2.374 1.00 86.81 80 LEU A N 1
ATOM 682 C CA . LEU A 1 80 ? 1.611 1.337 -3.399 1.00 86.81 80 LEU A CA 1
ATOM 683 C C . LEU A 1 80 ? 0.929 -0.025 -3.440 1.00 86.81 80 LEU A C 1
ATOM 685 O O . LEU A 1 80 ? -0.294 -0.069 -3.428 1.00 86.81 80 LEU A O 1
ATOM 689 N N . CYS A 1 81 ? 1.677 -1.130 -3.448 1.00 90.75 81 CYS A N 1
ATOM 690 C CA . CYS A 1 81 ? 1.070 -2.458 -3.555 1.00 90.75 81 CYS A CA 1
ATOM 691 C C . CYS A 1 81 ? 0.569 -2.977 -2.200 1.00 90.75 81 CYS A C 1
ATOM 693 O O . CYS A 1 81 ? -0.642 -3.048 -1.977 1.00 90.75 81 CYS A O 1
ATOM 695 N N . ALA A 1 82 ? 1.474 -3.267 -1.259 1.00 91.75 82 ALA A N 1
ATOM 696 C CA . ALA A 1 82 ? 1.100 -3.807 0.048 1.00 91.75 82 ALA A CA 1
ATOM 697 C C . ALA A 1 82 ? 0.172 -2.849 0.812 1.00 91.75 82 ALA A C 1
ATOM 699 O O . ALA A 1 82 ? -0.839 -3.283 1.353 1.00 91.75 82 ALA A O 1
ATOM 700 N N . GLY A 1 83 ? 0.452 -1.542 0.792 1.00 87.69 83 GLY A N 1
ATOM 701 C CA . GLY A 1 83 ? -0.394 -0.524 1.420 1.00 87.69 83 GLY A CA 1
ATOM 702 C C . GLY A 1 83 ? -1.817 -0.450 0.852 1.00 87.69 83 GLY A C 1
ATOM 703 O O . GLY A 1 83 ? -2.750 -0.160 1.599 1.00 87.69 83 GLY A O 1
ATOM 704 N N . THR A 1 84 ? -2.005 -0.761 -0.436 1.00 84.31 84 THR A N 1
ATOM 705 C CA . THR A 1 84 ? -3.339 -0.824 -1.060 1.00 84.31 84 THR A CA 1
ATOM 706 C C . THR A 1 84 ? -4.049 -2.132 -0.740 1.00 84.31 84 THR A C 1
ATOM 708 O O . THR A 1 84 ? -5.248 -2.118 -0.481 1.00 84.31 84 THR A O 1
ATOM 711 N N . LEU A 1 85 ? -3.329 -3.257 -0.741 1.00 85.88 85 LEU A N 1
ATOM 712 C CA . LEU A 1 85 ? -3.909 -4.593 -0.575 1.00 85.88 85 LEU A CA 1
ATOM 713 C C . LEU A 1 85 ? -4.154 -4.979 0.892 1.00 85.88 85 LEU A C 1
ATOM 715 O O . LEU A 1 85 ? -5.113 -5.683 1.197 1.00 85.88 85 LEU A O 1
ATOM 719 N N . ALA A 1 86 ? -3.327 -4.503 1.821 1.00 85.62 86 ALA A N 1
ATOM 720 C CA . ALA A 1 86 ? -3.384 -4.893 3.227 1.00 85.62 86 ALA A CA 1
ATOM 721 C C . ALA A 1 86 ? -4.742 -4.643 3.920 1.00 85.62 86 ALA A C 1
ATOM 723 O O . ALA A 1 86 ? -5.157 -5.497 4.707 1.00 85.62 86 ALA A O 1
ATOM 724 N N . PRO A 1 87 ? -5.486 -3.554 3.633 1.00 78.75 87 PRO A N 1
ATOM 725 C CA . PRO A 1 87 ? -6.828 -3.358 4.183 1.00 78.75 87 PRO A CA 1
ATOM 726 C C . PRO A 1 87 ? -7.847 -4.437 3.787 1.00 78.75 87 PRO A C 1
ATOM 728 O O . PRO A 1 87 ? -8.832 -4.604 4.499 1.00 78.75 87 PRO A O 1
ATOM 731 N N . PHE A 1 88 ? -7.624 -5.160 2.684 1.00 76.06 88 PHE A N 1
ATOM 732 C CA . PHE A 1 88 ? -8.549 -6.173 2.164 1.00 76.06 88 PHE A CA 1
ATOM 733 C C . PHE A 1 88 ? -8.321 -7.579 2.730 1.00 76.06 88 PHE A C 1
ATOM 735 O O . PHE A 1 88 ? -9.212 -8.419 2.638 1.00 76.06 88 PHE A O 1
ATOM 742 N N . LEU A 1 89 ? -7.163 -7.839 3.345 1.00 78.75 89 LEU A N 1
ATOM 743 C CA . LEU A 1 89 ? -6.806 -9.154 3.892 1.00 78.75 89 LEU A CA 1
ATOM 744 C C . LEU A 1 89 ? -7.853 -9.782 4.826 1.00 78.75 89 LEU A C 1
ATOM 746 O O . LEU A 1 89 ? -8.042 -10.992 4.737 1.00 78.75 89 LEU A O 1
ATOM 750 N N . PRO A 1 90 ? -8.532 -9.037 5.729 1.00 72.75 90 PRO A N 1
ATOM 751 C CA . PRO A 1 90 ? -9.511 -9.649 6.626 1.00 72.75 90 PRO A CA 1
ATOM 752 C C . PRO A 1 90 ? -10.698 -10.279 5.895 1.00 72.75 90 PRO A C 1
ATOM 754 O O . PRO A 1 90 ? -11.246 -11.263 6.381 1.00 72.75 90 PRO A O 1
ATOM 757 N N . ASP A 1 91 ? -11.081 -9.707 4.753 1.00 67.25 91 ASP A N 1
ATOM 758 C CA . ASP A 1 91 ? -12.241 -10.152 3.986 1.00 67.25 91 ASP A CA 1
ATOM 759 C C . ASP A 1 91 ? -11.848 -11.165 2.903 1.00 67.25 91 ASP A C 1
ATOM 761 O O . ASP A 1 91 ? -12.705 -11.926 2.456 1.00 67.25 91 ASP A O 1
ATOM 765 N N . TRP A 1 92 ? -10.579 -11.168 2.468 1.00 74.25 92 TRP A N 1
ATOM 766 C CA . TRP A 1 92 ? -10.043 -11.972 1.360 1.00 74.25 92 TRP A CA 1
ATOM 767 C C . TRP A 1 92 ? -8.902 -12.890 1.839 1.00 74.25 92 TRP A C 1
ATOM 769 O O . TRP A 1 92 ? -7.731 -12.528 1.702 1.00 74.25 92 TRP A O 1
ATOM 779 N N . PRO A 1 93 ? -9.212 -14.083 2.384 1.00 69.50 93 PRO A N 1
ATOM 780 C CA . PRO A 1 93 ? -8.211 -15.010 2.923 1.00 69.50 93 PRO A CA 1
ATOM 781 C C . PRO A 1 93 ? -7.152 -15.427 1.895 1.00 69.50 93 PRO A C 1
ATOM 783 O O . PRO A 1 93 ? -5.971 -15.497 2.229 1.00 69.50 93 PRO A O 1
ATOM 786 N N . ASP A 1 94 ? -7.558 -15.611 0.635 1.00 77.31 94 ASP A N 1
ATOM 787 C CA . ASP A 1 94 ? -6.675 -16.009 -0.472 1.00 77.31 94 ASP A CA 1
ATOM 788 C C . ASP A 1 94 ? -5.612 -14.941 -0.794 1.00 77.31 94 ASP A C 1
ATOM 790 O O . ASP A 1 94 ? -4.549 -15.239 -1.336 1.00 77.31 94 ASP A O 1
ATOM 794 N N . LEU A 1 95 ? -5.850 -13.682 -0.400 1.00 84.19 95 LEU A N 1
ATOM 795 C CA . LEU A 1 95 ? -4.886 -12.591 -0.552 1.00 84.19 95 LEU A CA 1
ATOM 796 C C . LEU A 1 95 ? -3.699 -12.723 0.417 1.00 84.19 95 LEU A C 1
ATOM 798 O O . LEU A 1 95 ? -2.670 -12.080 0.206 1.00 84.19 95 LEU A O 1
ATOM 802 N N . GLY A 1 96 ? -3.826 -13.539 1.471 1.00 87.62 96 GLY A N 1
ATOM 803 C CA . GLY A 1 96 ? -2.787 -13.751 2.479 1.00 87.62 96 GLY A CA 1
ATOM 804 C C . GLY A 1 96 ? -1.476 -14.253 1.881 1.00 87.62 96 GLY A C 1
ATOM 805 O O . GLY A 1 96 ? -0.433 -13.639 2.104 1.00 87.62 96 GLY A O 1
ATOM 806 N N . GLU A 1 97 ? -1.535 -15.296 1.050 1.00 90.50 97 GLU A N 1
ATOM 807 C CA . GLU A 1 97 ? -0.349 -15.858 0.388 1.00 90.50 97 GLU A CA 1
ATOM 808 C C . GLU A 1 97 ? 0.310 -14.831 -0.544 1.00 90.50 97 GLU A C 1
ATOM 810 O O . GLU A 1 97 ? 1.528 -14.633 -0.521 1.00 90.50 97 GLU A O 1
ATOM 815 N N . LEU A 1 98 ? -0.495 -14.116 -1.339 1.00 90.94 98 LEU A N 1
ATOM 816 C CA . LEU A 1 98 ? 0.020 -13.068 -2.218 1.00 90.94 98 LEU A CA 1
ATOM 817 C C . LEU A 1 98 ? 0.686 -11.946 -1.412 1.00 90.94 98 LEU A C 1
ATOM 819 O O . LEU A 1 98 ? 1.751 -11.469 -1.797 1.00 90.94 98 LEU A O 1
ATOM 823 N N . MET A 1 99 ? 0.097 -11.540 -0.287 1.00 92.88 99 MET A N 1
ATOM 824 C CA . MET A 1 99 ? 0.674 -10.523 0.587 1.00 92.88 99 MET A CA 1
ATOM 825 C C . MET A 1 99 ? 2.019 -10.961 1.169 1.00 92.88 99 MET A C 1
ATOM 827 O O . MET A 1 99 ? 2.954 -10.164 1.189 1.00 92.88 99 MET A O 1
ATOM 831 N N . GLU A 1 100 ? 2.154 -12.212 1.606 1.00 92.81 100 GLU A N 1
ATOM 832 C CA . GLU A 1 100 ? 3.438 -12.740 2.079 1.00 92.81 100 GLU A CA 1
ATOM 833 C C . GLU A 1 100 ? 4.500 -12.686 0.977 1.00 92.81 100 GLU A C 1
ATOM 835 O O . GLU A 1 100 ? 5.599 -12.175 1.199 1.00 92.81 100 GLU A O 1
ATOM 840 N N . ARG A 1 101 ? 4.152 -13.105 -0.245 1.00 95.00 101 ARG A N 1
ATOM 841 C CA . ARG A 1 101 ? 5.046 -13.017 -1.412 1.00 95.00 101 ARG A CA 1
ATOM 842 C C . ARG A 1 101 ? 5.404 -11.570 -1.765 1.00 95.00 101 ARG A C 1
ATOM 844 O O . ARG A 1 101 ? 6.538 -11.301 -2.162 1.00 95.00 101 ARG A O 1
ATOM 851 N N . ILE A 1 102 ? 4.467 -10.630 -1.615 1.00 95.12 102 ILE A N 1
ATOM 852 C CA . ILE A 1 102 ? 4.700 -9.191 -1.819 1.00 95.12 102 ILE A CA 1
ATOM 853 C C . ILE A 1 102 ? 5.704 -8.660 -0.793 1.00 95.12 102 ILE A C 1
ATOM 855 O O . ILE A 1 102 ? 6.644 -7.964 -1.184 1.00 95.12 102 ILE A O 1
ATOM 859 N N . LEU A 1 103 ? 5.510 -8.982 0.491 1.00 95.19 103 LEU A N 1
ATOM 860 C CA . LEU A 1 103 ? 6.350 -8.523 1.603 1.00 95.19 103 LEU A CA 1
ATOM 861 C C . LEU A 1 103 ? 7.750 -9.152 1.581 1.00 95.19 103 LEU A C 1
ATOM 863 O O . LEU A 1 103 ? 8.724 -8.484 1.912 1.00 95.19 103 LEU A O 1
ATOM 867 N N . ASN A 1 104 ? 7.868 -10.397 1.116 1.00 95.19 104 ASN A N 1
ATOM 868 C CA . ASN A 1 104 ? 9.151 -11.074 0.904 1.00 95.19 104 ASN A CA 1
ATOM 869 C C . ASN A 1 104 ? 9.860 -10.665 -0.395 1.00 95.19 104 ASN A C 1
ATOM 871 O O . ASN A 1 104 ? 10.995 -11.088 -0.633 1.00 95.19 104 ASN A O 1
ATOM 875 N N . PHE A 1 105 ? 9.209 -9.839 -1.222 1.00 95.62 105 PHE A N 1
ATOM 876 C CA . PHE A 1 105 ? 9.713 -9.406 -2.525 1.00 95.62 105 PHE A CA 1
ATOM 877 C C . PHE A 1 105 ? 9.972 -10.590 -3.485 1.00 95.62 105 PHE A C 1
ATOM 879 O O . PHE A 1 105 ? 10.903 -10.584 -4.292 1.00 95.62 105 PHE A O 1
ATOM 886 N N . ASP A 1 106 ? 9.140 -11.631 -3.392 1.00 94.75 106 ASP A N 1
ATOM 887 C CA . ASP A 1 106 ? 9.148 -12.785 -4.303 1.00 94.75 106 ASP A CA 1
ATOM 888 C C . ASP A 1 106 ? 8.339 -12.512 -5.578 1.00 94.75 106 ASP A C 1
ATOM 890 O O . ASP A 1 106 ? 8.532 -13.158 -6.606 1.00 94.75 106 ASP A O 1
ATOM 894 N N . VAL A 1 107 ? 7.441 -11.530 -5.509 1.00 92.50 107 VAL A N 1
ATOM 895 C CA . VAL A 1 107 ? 6.717 -10.955 -6.644 1.00 92.50 107 VAL A CA 1
ATOM 896 C C . VAL A 1 107 ? 6.943 -9.451 -6.668 1.00 92.50 107 VAL A C 1
ATOM 898 O O . VAL A 1 107 ? 7.205 -8.843 -5.630 1.00 92.50 107 VAL A O 1
ATOM 901 N N . SER A 1 108 ? 6.800 -8.832 -7.835 1.00 87.25 108 SER A N 1
ATOM 902 C CA . SER A 1 108 ? 6.852 -7.377 -7.966 1.00 87.25 108 SER A CA 1
ATOM 903 C C . SER A 1 108 ? 5.542 -6.831 -8.513 1.00 87.25 108 SER A C 1
ATOM 905 O O . SER A 1 108 ? 4.857 -7.487 -9.295 1.00 87.25 108 SER A O 1
ATOM 907 N N . SER A 1 109 ? 5.190 -5.631 -8.068 1.00 83.69 109 SER A N 1
ATOM 908 C CA . SER A 1 109 ? 4.004 -4.918 -8.526 1.00 83.69 109 SER A CA 1
ATOM 909 C C . SER A 1 109 ? 4.293 -4.089 -9.773 1.00 83.69 109 SER A C 1
ATOM 911 O O . SER A 1 109 ? 5.314 -3.408 -9.868 1.00 83.69 109 SER A O 1
ATOM 913 N N . LEU A 1 110 ? 3.354 -4.114 -10.717 1.00 81.69 110 LEU A N 1
ATOM 914 C CA . LEU A 1 110 ? 3.372 -3.272 -11.905 1.00 81.69 110 LEU A CA 1
ATOM 915 C C . LEU A 1 110 ? 2.224 -2.265 -11.821 1.00 81.69 110 LEU A C 1
ATOM 917 O O . LEU A 1 110 ? 1.068 -2.648 -11.654 1.00 81.69 110 LEU A O 1
ATOM 921 N N . LEU A 1 111 ? 2.543 -0.978 -11.962 1.00 80.81 111 LEU A N 1
ATOM 922 C CA . LEU A 1 111 ? 1.545 0.077 -12.097 1.00 80.81 111 LEU A CA 1
ATOM 923 C C . LEU A 1 111 ? 1.417 0.449 -13.575 1.00 80.81 111 LEU A C 1
ATOM 925 O O . LEU A 1 111 ? 2.309 1.082 -14.139 1.00 80.81 111 LEU A O 1
ATOM 929 N N . VAL A 1 112 ? 0.304 0.061 -14.193 1.00 84.19 112 VAL A N 1
ATOM 930 C CA . VAL A 1 112 ? 0.014 0.374 -15.597 1.00 84.19 112 VAL A CA 1
ATOM 931 C C . VAL A 1 112 ? -0.905 1.589 -15.658 1.00 84.19 112 VAL A C 1
ATOM 933 O O . VAL A 1 112 ? -2.037 1.553 -15.181 1.00 84.19 112 VAL A O 1
ATOM 936 N N . GLY A 1 113 ? -0.408 2.681 -16.236 1.00 87.81 113 GLY A N 1
ATOM 937 C CA . GLY A 1 113 ? -1.214 3.863 -16.522 1.00 87.81 113 GLY A CA 1
ATOM 938 C C . GLY A 1 113 ? -1.967 3.697 -17.838 1.00 87.81 113 GLY A C 1
ATOM 939 O O . GLY A 1 113 ? -1.355 3.392 -18.858 1.00 87.81 113 GLY A O 1
ATOM 940 N N . VAL A 1 114 ? -3.277 3.938 -17.823 1.00 91.00 114 VAL A N 1
ATOM 941 C CA . VAL A 1 114 ? -4.115 3.945 -19.028 1.00 91.00 114 VAL A CA 1
ATOM 942 C C . VAL A 1 114 ? -4.630 5.358 -19.260 1.00 91.00 114 VAL A C 1
ATOM 944 O O . VAL A 1 114 ? -5.116 6.006 -18.336 1.00 91.00 114 VAL A O 1
ATOM 947 N N . SER A 1 115 ? -4.496 5.858 -20.487 1.00 91.31 115 SER A N 1
ATOM 948 C CA . SER A 1 115 ? -4.758 7.268 -20.802 1.00 91.31 115 SER A CA 1
ATOM 949 C C . SER A 1 115 ? -6.240 7.618 -20.954 1.00 91.31 115 SER A C 1
ATOM 951 O O . SER A 1 115 ? -6.570 8.801 -20.984 1.00 91.31 115 SER A O 1
ATOM 953 N N . SER A 1 116 ? -7.131 6.629 -21.067 1.00 93.62 116 SER A N 1
ATOM 954 C CA . SER A 1 116 ? -8.566 6.858 -21.250 1.00 93.62 116 SER A CA 1
ATOM 955 C C . SER A 1 116 ? -9.428 5.792 -20.559 1.00 93.62 116 SER A C 1
ATOM 957 O O . SER A 1 116 ? -8.989 4.643 -20.413 1.00 93.62 116 SER A O 1
ATOM 959 N N . PRO A 1 117 ? -10.661 6.137 -20.137 1.00 93.31 117 PRO A N 1
ATOM 960 C CA . PRO A 1 117 ? -11.601 5.164 -19.583 1.00 93.31 117 PRO A CA 1
ATOM 961 C C . PRO A 1 117 ? -11.986 4.088 -20.607 1.00 93.31 117 PRO A C 1
ATOM 963 O O . PRO A 1 117 ? -12.204 2.939 -20.233 1.00 93.31 117 PRO A O 1
ATOM 966 N N . GLU A 1 118 ? -12.001 4.412 -21.903 1.00 93.75 118 GLU A N 1
ATOM 967 C CA . GLU A 1 118 ? -12.240 3.443 -22.975 1.00 93.75 118 GLU A CA 1
ATOM 968 C C . GLU A 1 118 ? -11.132 2.388 -23.022 1.00 93.75 118 GLU A C 1
ATOM 970 O O . GLU A 1 118 ? -11.426 1.196 -23.079 1.00 93.75 118 GLU A O 1
ATOM 975 N N . GLY A 1 119 ? -9.864 2.810 -22.942 1.00 93.00 119 GLY A N 1
ATOM 976 C CA . GLY A 1 119 ? -8.726 1.893 -22.897 1.00 93.00 119 GLY A CA 1
ATOM 977 C C . GLY A 1 119 ? -8.754 1.010 -21.651 1.00 93.00 119 GLY A C 1
ATOM 978 O O . GLY A 1 119 ? -8.501 -0.189 -21.735 1.00 93.00 119 GLY A O 1
ATOM 979 N N . ALA A 1 120 ? -9.135 1.571 -20.500 1.00 93.88 120 ALA A N 1
ATOM 980 C CA . ALA A 1 120 ? -9.267 0.796 -19.269 1.00 93.88 120 ALA A CA 1
ATOM 981 C C . ALA A 1 120 ? -10.392 -0.247 -19.384 1.00 93.88 120 ALA A C 1
ATOM 983 O O . ALA A 1 120 ? -10.224 -1.390 -18.968 1.00 93.88 120 ALA A O 1
ATOM 984 N N . ASN A 1 121 ? -11.506 0.109 -20.027 1.00 95.12 121 ASN A N 1
ATOM 985 C CA . ASN A 1 121 ? -12.609 -0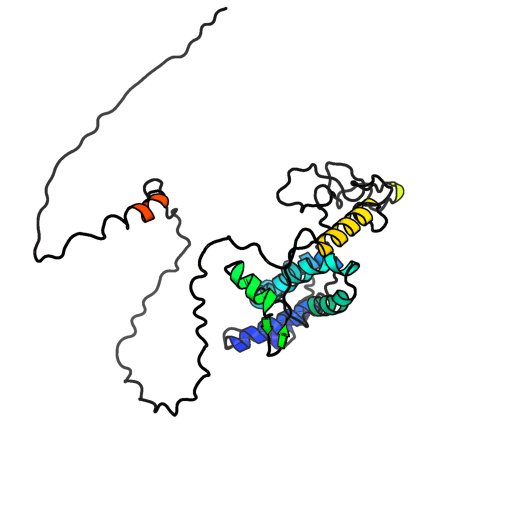.814 -20.293 1.00 95.12 121 ASN A CA 1
ATOM 986 C C . ASN A 1 121 ? -12.245 -1.920 -21.292 1.00 95.12 121 ASN A C 1
ATOM 988 O O . ASN A 1 121 ? -12.796 -3.015 -21.194 1.00 95.12 121 ASN A O 1
ATOM 992 N N . VAL A 1 122 ? -11.324 -1.669 -22.232 1.00 94.44 122 VAL A N 1
ATOM 993 C CA . VAL A 1 122 ? -10.751 -2.729 -23.079 1.00 94.44 122 VAL A CA 1
ATOM 994 C C . VAL A 1 122 ? -9.982 -3.724 -22.217 1.00 94.44 122 VAL A C 1
ATOM 996 O O . VAL A 1 122 ? -10.242 -4.914 -22.330 1.00 94.44 122 VAL A O 1
ATOM 999 N N . LEU A 1 123 ? -9.113 -3.262 -21.312 1.00 94.75 123 LEU A N 1
ATOM 1000 C CA . LEU A 1 123 ? -8.379 -4.163 -20.415 1.00 94.75 123 LEU A CA 1
ATOM 1001 C C . LEU A 1 123 ? -9.317 -4.972 -19.514 1.00 94.75 123 LEU A C 1
ATOM 1003 O O . LEU A 1 123 ? -9.097 -6.161 -19.339 1.00 94.75 123 LEU A O 1
ATOM 1007 N N . ILE A 1 124 ? -10.379 -4.361 -18.982 1.00 94.50 124 ILE A N 1
ATOM 1008 C CA . ILE A 1 124 ? -11.376 -5.068 -18.159 1.00 94.50 124 ILE A CA 1
ATOM 1009 C C . ILE A 1 124 ? -12.097 -6.160 -18.961 1.00 94.50 124 ILE A C 1
ATOM 1011 O O . ILE A 1 124 ? -12.390 -7.227 -18.433 1.00 94.50 124 ILE A O 1
ATOM 1015 N N . ARG A 1 125 ? -12.414 -5.901 -20.235 1.00 94.69 125 ARG A N 1
ATOM 1016 C CA . ARG A 1 125 ? -13.167 -6.844 -21.071 1.00 94.69 125 ARG A CA 1
ATOM 1017 C C . ARG A 1 125 ? -12.294 -7.953 -21.652 1.00 94.69 125 ARG A C 1
ATOM 1019 O O . ARG A 1 125 ? -12.726 -9.098 -21.673 1.00 94.69 125 ARG A O 1
ATOM 1026 N N . GLU A 1 126 ? -11.115 -7.599 -22.151 1.00 94.56 126 GLU A N 1
ATOM 1027 C CA . GLU A 1 126 ? -10.236 -8.515 -22.888 1.00 94.56 126 GLU A CA 1
ATOM 1028 C C . GLU A 1 126 ? -9.145 -9.129 -22.004 1.00 94.56 126 GLU A C 1
ATOM 1030 O O . GLU A 1 126 ? -8.527 -10.109 -22.400 1.00 94.56 126 GLU A O 1
ATOM 1035 N N . GLY A 1 127 ? -8.898 -8.565 -20.819 1.00 93.25 127 GLY A N 1
ATOM 1036 C CA . GLY A 1 127 ? -7.788 -8.925 -19.944 1.00 93.25 127 GLY A CA 1
ATOM 1037 C C . GLY A 1 127 ? -6.466 -8.245 -20.318 1.00 93.25 127 GLY A C 1
ATOM 1038 O O . GLY A 1 127 ? -6.367 -7.439 -21.247 1.00 93.25 127 GLY A O 1
ATOM 1039 N N . LEU A 1 128 ? -5.421 -8.574 -19.561 1.00 92.75 128 LEU A N 1
ATOM 1040 C CA . LEU A 1 128 ? -4.047 -8.126 -19.784 1.00 92.75 128 LEU A CA 1
ATOM 1041 C C . LEU A 1 128 ? -3.144 -9.343 -19.976 1.00 92.75 128 LEU A C 1
ATOM 1043 O O . LEU A 1 128 ? -3.000 -10.150 -19.063 1.00 92.75 128 LEU A O 1
ATOM 1047 N N . VAL A 1 129 ? -2.495 -9.468 -21.135 1.00 92.25 129 VAL A N 1
ATOM 1048 C CA . VAL A 1 129 ? -1.490 -10.521 -21.338 1.00 92.25 129 VAL A CA 1
ATOM 1049 C C . VAL A 1 129 ? -0.177 -10.102 -20.685 1.00 92.25 129 VAL A C 1
ATOM 1051 O O . VAL A 1 129 ? 0.416 -9.091 -21.062 1.00 92.25 129 VAL A O 1
ATOM 1054 N N . LEU A 1 130 ? 0.292 -10.895 -19.727 1.00 87.12 130 LEU A N 1
ATOM 1055 C CA . LEU A 1 130 ? 1.570 -10.711 -19.049 1.00 87.12 130 LEU A CA 1
ATOM 1056 C C . LEU A 1 130 ? 2.309 -12.049 -19.014 1.00 87.12 130 LEU A C 1
ATOM 1058 O O . LEU A 1 130 ? 1.744 -13.053 -18.597 1.00 87.12 130 LEU A O 1
ATOM 1062 N N . GLU A 1 131 ? 3.559 -12.063 -19.486 1.00 86.12 131 GLU A N 1
ATOM 1063 C CA . GLU A 1 131 ? 4.389 -13.281 -19.585 1.00 86.12 131 GLU A CA 1
ATOM 1064 C C . GLU A 1 131 ? 3.731 -14.426 -20.386 1.00 86.12 131 GLU A C 1
ATOM 1066 O O . GLU A 1 131 ? 3.981 -15.601 -20.145 1.00 86.12 131 GLU A O 1
ATOM 1071 N N . GLY A 1 132 ? 2.892 -14.084 -21.371 1.00 89.12 132 GLY A N 1
ATOM 1072 C CA . GLY A 1 132 ? 2.162 -15.063 -22.187 1.00 89.12 132 GLY A CA 1
ATOM 1073 C C . GLY A 1 132 ? 0.900 -15.623 -21.524 1.00 89.12 132 GLY A C 1
ATOM 1074 O O . GLY A 1 132 ? 0.200 -16.419 -22.144 1.00 89.12 132 GLY A O 1
ATOM 1075 N N . GLU A 1 133 ? 0.569 -15.182 -20.310 1.00 91.25 133 GLU A N 1
ATOM 1076 C CA . GLU A 1 133 ? -0.659 -15.549 -19.609 1.00 91.25 133 GLU A CA 1
ATOM 1077 C C . GLU A 1 133 ? -1.674 -14.405 -19.642 1.00 91.25 133 GLU A C 1
ATOM 1079 O O . GLU A 1 133 ? -1.326 -13.244 -19.416 1.00 91.25 133 GLU A O 1
ATOM 1084 N N . LEU A 1 134 ? -2.948 -14.730 -19.873 1.00 91.69 134 LEU A N 1
ATOM 1085 C CA . LEU A 1 134 ? -4.031 -13.755 -19.795 1.00 91.69 134 LEU A CA 1
ATOM 1086 C C . LEU A 1 134 ? -4.435 -13.530 -18.333 1.00 91.69 134 LEU A C 1
ATOM 1088 O O . LEU A 1 134 ? -4.835 -14.465 -17.642 1.00 91.69 134 LEU A O 1
ATOM 1092 N N . LYS A 1 135 ? -4.326 -12.288 -17.863 1.00 90.38 135 LYS A N 1
ATOM 1093 C CA . LYS A 1 135 ? -4.730 -11.864 -16.521 1.00 90.38 135 LYS A CA 1
ATOM 1094 C C . LYS A 1 135 ? -6.084 -11.174 -16.578 1.00 90.38 135 LYS A C 1
ATOM 1096 O O . LYS A 1 135 ? -6.293 -10.279 -17.397 1.00 90.38 135 LYS A O 1
ATOM 1101 N N . GLU A 1 136 ? -6.978 -11.576 -15.682 1.00 90.81 136 GLU A N 1
ATOM 1102 C CA . GLU A 1 136 ? -8.252 -10.893 -15.481 1.00 90.81 136 GLU A CA 1
ATOM 1103 C C . GLU A 1 136 ? -8.018 -9.501 -14.892 1.00 90.81 136 GLU A C 1
ATOM 1105 O O . GLU A 1 136 ? -7.138 -9.292 -14.051 1.00 90.81 136 GLU A O 1
ATOM 1110 N N . VAL A 1 137 ? -8.805 -8.537 -15.361 1.00 91.62 137 VAL A N 1
ATOM 1111 C CA . VAL A 1 137 ? -8.717 -7.143 -14.936 1.00 91.62 137 VAL A CA 1
ATOM 1112 C C . VAL A 1 137 ? -10.092 -6.713 -14.458 1.00 91.62 137 VAL A C 1
ATOM 1114 O O . VAL A 1 137 ? -11.081 -6.846 -15.172 1.00 91.62 137 VAL A O 1
ATOM 1117 N N . GLU A 1 138 ? -10.150 -6.152 -13.256 1.00 88.50 138 GLU A N 1
ATOM 1118 C CA . GLU A 1 138 ? -11.389 -5.648 -12.677 1.00 88.50 138 GLU A CA 1
ATOM 1119 C C . GLU A 1 138 ? -11.305 -4.156 -12.365 1.00 88.50 138 GLU A C 1
ATOM 1121 O O . GLU A 1 138 ? -10.240 -3.616 -12.050 1.00 88.50 138 GLU A O 1
ATOM 1126 N N . LEU A 1 139 ? -12.462 -3.491 -12.380 1.00 90.50 139 LEU A N 1
ATOM 1127 C CA . LEU A 1 139 ? -12.574 -2.131 -11.878 1.00 90.50 139 LEU A CA 1
ATOM 1128 C C . L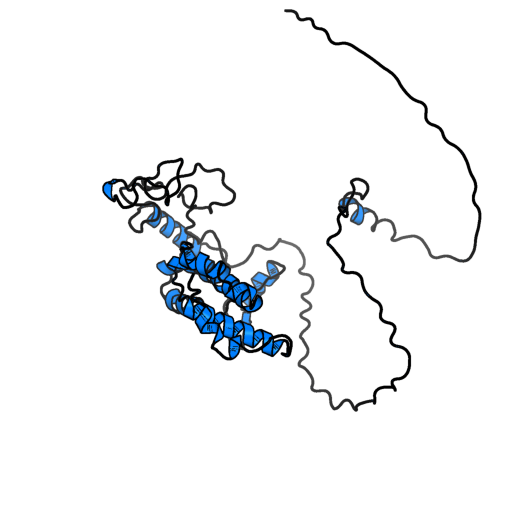EU A 1 139 ? -12.350 -2.093 -10.359 1.00 90.50 139 LEU A C 1
ATOM 1130 O O . LEU A 1 139 ? -13.066 -2.731 -9.580 1.00 90.50 139 LEU A O 1
ATOM 1134 N N . PHE A 1 140 ? -11.407 -1.252 -9.941 1.00 85.81 140 PHE A N 1
ATOM 1135 C CA . PHE A 1 140 ? -11.255 -0.852 -8.549 1.00 85.81 140 PHE A CA 1
ATOM 1136 C C . PHE A 1 140 ? -12.256 0.258 -8.197 1.00 85.81 140 PHE A C 1
ATOM 1138 O O . PHE A 1 140 ? -12.144 1.379 -8.695 1.00 85.81 140 PHE A O 1
ATOM 1145 N N . ASP A 1 141 ? -13.205 -0.036 -7.304 1.00 85.81 141 ASP A N 1
ATOM 1146 C CA . ASP A 1 141 ? -14.179 0.938 -6.800 1.00 85.81 141 ASP A CA 1
ATOM 1147 C C . ASP A 1 141 ? -13.883 1.314 -5.331 1.00 85.81 141 ASP A C 1
ATOM 1149 O O . ASP A 1 141 ? -14.027 0.473 -4.435 1.00 85.81 141 ASP A O 1
ATOM 1153 N N . PRO A 1 142 ? -13.526 2.581 -5.035 1.00 82.94 142 PRO A N 1
ATOM 1154 C CA . PRO A 1 142 ? -13.305 3.050 -3.669 1.00 82.94 142 PRO A CA 1
ATOM 1155 C C . PRO A 1 142 ? -14.504 2.885 -2.722 1.00 82.94 142 PRO A C 1
ATOM 1157 O O . PRO A 1 142 ? -14.315 2.872 -1.507 1.00 82.94 142 PRO A O 1
ATOM 1160 N N . GLN A 1 143 ? -15.738 2.767 -3.220 1.00 84.62 143 GLN A N 1
ATOM 1161 C CA . GLN A 1 143 ? -16.915 2.517 -2.380 1.00 84.62 143 GLN A CA 1
ATOM 1162 C C . GLN A 1 143 ? -16.892 1.123 -1.748 1.00 84.62 143 GLN A C 1
ATOM 1164 O O . GLN A 1 143 ? -17.458 0.930 -0.668 1.00 84.62 143 GLN A O 1
ATOM 1169 N N . CYS A 1 144 ? -16.170 0.187 -2.365 1.00 85.56 144 CYS A N 1
ATOM 1170 C CA . CYS A 1 144 ? -15.932 -1.157 -1.852 1.00 85.56 144 CYS A CA 1
ATOM 1171 C C . CYS A 1 144 ? -14.847 -1.198 -0.753 1.00 85.56 144 CYS A C 1
ATOM 1173 O O . CYS A 1 144 ? -14.420 -2.282 -0.355 1.00 85.56 144 CYS A O 1
ATOM 1175 N N . LEU A 1 145 ? -14.396 -0.039 -0.251 1.00 80.81 145 LEU A N 1
ATOM 1176 C CA . LEU A 1 145 ? -13.445 0.082 0.856 1.00 80.81 145 LEU A CA 1
ATOM 1177 C C . LEU A 1 145 ? -14.114 0.520 2.159 1.00 80.81 145 LEU A C 1
ATOM 1179 O O . LEU A 1 145 ? -14.771 1.564 2.211 1.00 80.81 145 LEU A O 1
ATOM 1183 N N . ALA A 1 146 ? -13.809 -0.182 3.251 1.00 83.62 146 ALA A N 1
ATOM 1184 C CA . ALA A 1 146 ? -14.105 0.257 4.615 1.00 83.62 146 ALA A CA 1
ATOM 1185 C C . ALA A 1 146 ? -13.055 1.285 5.084 1.00 83.62 146 ALA A C 1
ATOM 1187 O O . ALA A 1 146 ? -12.178 1.005 5.903 1.00 83.62 146 ALA A O 1
ATOM 1188 N N . THR A 1 147 ? -13.095 2.499 4.530 1.00 85.06 147 THR A N 1
ATOM 1189 C CA . THR A 1 147 ? -12.057 3.509 4.801 1.00 85.06 147 THR A CA 1
ATOM 1190 C C . THR A 1 147 ? -12.304 4.222 6.130 1.00 85.06 147 THR A C 1
ATOM 1192 O O . THR A 1 147 ? -13.261 4.987 6.249 1.00 85.06 147 THR A O 1
ATOM 1195 N N . ARG A 1 148 ? -11.405 4.059 7.111 1.00 88.38 148 ARG A N 1
ATOM 1196 C CA . ARG A 1 148 ? -11.411 4.835 8.364 1.00 88.38 148 ARG A CA 1
ATOM 1197 C C . ARG A 1 148 ? -10.449 6.020 8.301 1.00 88.38 148 ARG A C 1
ATOM 1199 O O . ARG A 1 148 ? -9.254 5.869 8.065 1.00 88.38 148 ARG A O 1
ATOM 1206 N N . CYS A 1 149 ? -10.945 7.204 8.631 1.00 88.25 149 CYS A N 1
ATOM 1207 C CA . CYS A 1 149 ? -10.130 8.403 8.755 1.00 88.25 149 CYS A CA 1
ATOM 1208 C C . CYS A 1 149 ? -9.276 8.355 10.029 1.00 88.25 149 CYS A C 1
ATOM 1210 O O . CYS A 1 149 ? -9.810 8.456 11.129 1.00 88.25 149 CYS A O 1
ATOM 1212 N N . TYR A 1 150 ? -7.947 8.295 9.922 1.00 86.12 150 TYR A N 1
ATOM 1213 C CA . TYR A 1 150 ? -7.066 8.302 11.104 1.00 86.12 150 TYR A CA 1
ATOM 1214 C C . TYR A 1 150 ? -7.027 9.638 11.870 1.00 86.12 150 TYR A C 1
ATOM 1216 O O . TYR A 1 150 ? -6.514 9.681 12.986 1.00 86.12 150 TYR A O 1
ATOM 1224 N N . ASN A 1 151 ? -7.595 10.720 11.321 1.00 89.19 151 ASN A N 1
ATOM 1225 C CA . ASN A 1 151 ? -7.716 11.999 12.027 1.00 89.19 151 ASN A CA 1
ATOM 1226 C C . ASN A 1 151 ? -8.983 12.058 12.901 1.00 89.19 151 ASN A C 1
ATOM 1228 O O . ASN A 1 151 ? -8.905 12.321 14.099 1.00 89.19 151 ASN A O 1
ATOM 1232 N N . CYS A 1 152 ? -10.160 11.789 12.325 1.00 91.75 152 CYS A N 1
ATOM 1233 C CA . CYS A 1 152 ? -11.440 11.901 13.038 1.00 91.75 152 CYS A CA 1
ATOM 1234 C C . CYS A 1 152 ? -12.027 10.554 13.496 1.00 91.75 152 CYS A C 1
ATOM 1236 O O . CYS A 1 152 ? -13.036 10.544 14.193 1.00 91.75 152 CYS A O 1
ATOM 1238 N N . GLN A 1 153 ? -11.407 9.433 13.115 1.00 91.75 153 GLN A N 1
ATOM 1239 C CA . GLN A 1 153 ? -11.784 8.040 13.405 1.00 91.75 153 GLN A CA 1
ATOM 1240 C C . GLN A 1 153 ? -13.089 7.535 12.765 1.00 91.75 153 GLN A C 1
ATOM 1242 O O . GLN A 1 153 ? -13.450 6.375 12.974 1.00 91.75 153 GLN A O 1
ATOM 1247 N N . ARG A 1 154 ? -13.784 8.361 11.973 1.00 91.12 154 ARG A N 1
ATOM 1248 C CA . ARG A 1 154 ? -15.028 7.988 11.275 1.00 91.12 154 ARG A CA 1
ATOM 1249 C C . ARG A 1 154 ? -14.762 7.274 9.950 1.00 91.12 154 ARG A C 1
ATOM 1251 O O . ARG A 1 154 ? -13.689 7.433 9.370 1.00 91.12 154 ARG A O 1
ATOM 1258 N N . TYR A 1 155 ? -15.752 6.522 9.478 1.00 89.94 155 TYR A N 1
ATOM 1259 C CA . TYR A 1 155 ? -15.705 5.829 8.190 1.00 89.94 155 TYR A CA 1
ATOM 1260 C C . TYR A 1 155 ? -16.058 6.740 6.997 1.00 89.94 155 TYR A C 1
ATOM 1262 O O . TYR A 1 155 ? -16.501 7.882 7.170 1.00 89.94 155 TYR A O 1
ATOM 1270 N N . GLY A 1 156 ? -15.811 6.242 5.784 1.00 84.62 156 GLY A N 1
ATOM 1271 C CA . GLY A 1 156 ? -16.198 6.857 4.510 1.00 84.62 156 GLY A CA 1
ATOM 1272 C C . GLY A 1 156 ? -15.230 7.904 3.946 1.00 84.62 156 GLY A C 1
ATOM 1273 O O . GLY A 1 156 ? -15.521 8.511 2.919 1.00 84.62 156 GLY A O 1
ATOM 1274 N N . HIS A 1 157 ? -14.092 8.171 4.595 1.00 84.75 157 HIS A N 1
ATOM 1275 C CA . HIS A 1 157 ? -13.077 9.079 4.049 1.00 84.75 157 HIS A CA 1
ATOM 1276 C C . HIS A 1 157 ? -11.690 8.853 4.644 1.00 84.75 157 HIS A C 1
ATOM 1278 O O . HIS A 1 157 ? -11.543 8.392 5.774 1.00 84.75 157 HIS A O 1
ATOM 1284 N N . HIS A 1 158 ? -10.664 9.252 3.896 1.00 82.12 158 HIS A N 1
ATOM 1285 C CA . HIS A 1 158 ? -9.290 9.317 4.376 1.00 82.12 158 HIS A CA 1
ATOM 1286 C C . HIS A 1 158 ? -9.018 10.660 5.082 1.00 82.12 158 HIS A C 1
ATOM 1288 O O . HIS A 1 158 ? -9.776 11.619 4.953 1.00 82.12 158 HIS A O 1
ATOM 1294 N N . ALA A 1 159 ? -7.931 10.743 5.855 1.00 78.75 159 ALA A N 1
ATOM 1295 C CA . ALA A 1 159 ? -7.618 11.926 6.667 1.00 78.75 159 ALA A CA 1
ATOM 1296 C C . ALA A 1 159 ? -7.266 13.186 5.853 1.00 78.75 159 ALA A C 1
ATOM 1298 O O . ALA A 1 159 ? -7.409 14.305 6.347 1.00 78.75 159 ALA A O 1
ATOM 1299 N N . LYS A 1 160 ? -6.815 13.013 4.607 1.00 72.44 160 LYS A N 1
ATOM 1300 C CA . LYS A 1 160 ? -6.466 14.111 3.698 1.00 72.44 160 LYS A CA 1
ATOM 1301 C C . LYS A 1 160 ? -7.751 14.761 3.161 1.00 72.44 160 LYS A C 1
ATOM 1303 O O . LYS A 1 160 ? -8.693 14.075 2.791 1.00 72.44 160 LYS A O 1
ATOM 1308 N N . GLY A 1 161 ? -7.802 16.093 3.136 1.00 63.94 161 GLY A N 1
ATOM 1309 C CA . GLY A 1 161 ? -8.890 16.837 2.484 1.00 63.94 161 GLY A CA 1
ATOM 1310 C C . GLY A 1 161 ? -10.146 17.113 3.322 1.00 63.94 161 GLY A C 1
ATOM 1311 O O . GLY A 1 161 ? -11.077 17.723 2.803 1.00 63.94 161 GLY A O 1
ATOM 1312 N N . ARG A 1 162 ? -10.196 16.741 4.614 1.00 67.38 162 ARG A N 1
ATOM 1313 C CA . ARG A 1 162 ? -11.357 17.037 5.478 1.00 67.38 162 ARG A CA 1
ATOM 1314 C C . ARG A 1 162 ? -10.954 17.716 6.791 1.00 67.38 162 ARG A C 1
ATOM 1316 O O . ARG A 1 162 ? -10.164 17.183 7.564 1.00 67.38 162 ARG A O 1
ATOM 1323 N N . ARG A 1 163 ? -11.550 18.881 7.076 1.00 72.19 163 ARG A N 1
ATOM 1324 C CA . ARG A 1 163 ? -11.373 19.654 8.326 1.00 72.19 163 ARG A CA 1
ATOM 1325 C C . ARG A 1 163 ? -12.263 19.125 9.459 1.00 72.19 163 ARG A C 1
ATOM 1327 O O . ARG A 1 163 ? -12.970 19.879 10.117 1.00 72.19 163 ARG A O 1
ATOM 1334 N N .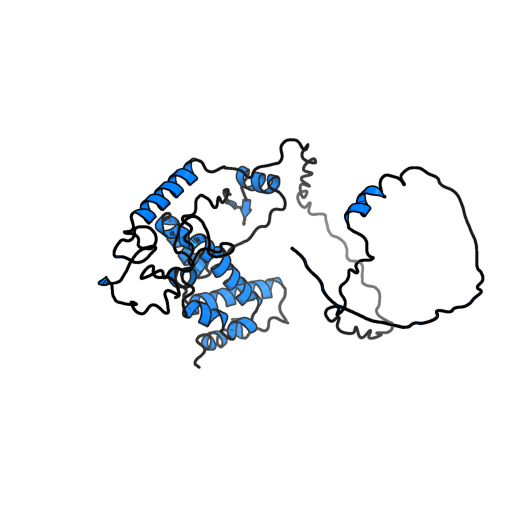 SER A 1 164 ? -12.290 17.809 9.652 1.00 81.06 164 SER A N 1
ATOM 1335 C CA . SER A 1 164 ? -13.001 17.221 10.789 1.00 81.06 164 SER A CA 1
ATOM 1336 C C . SER A 1 164 ? -12.167 17.375 12.068 1.00 81.06 164 SER A C 1
ATOM 1338 O O . SER A 1 164 ? -10.942 17.252 11.995 1.00 81.06 164 SER A O 1
ATOM 1340 N N . PRO A 1 165 ? -12.794 17.611 13.236 1.00 87.25 165 PRO A N 1
ATOM 1341 C CA . PRO A 1 165 ? -12.066 17.712 14.496 1.00 87.25 165 PRO A CA 1
ATOM 1342 C C . PRO A 1 165 ? -11.268 16.435 14.769 1.00 87.25 165 PRO A C 1
ATOM 1344 O O . PRO A 1 165 ? -11.821 15.335 14.665 1.00 87.25 165 PRO A O 1
ATOM 1347 N N . GLN A 1 166 ? -9.991 16.584 15.131 1.00 91.44 166 GLN A N 1
ATOM 1348 C CA . GLN A 1 166 ? -9.137 15.458 15.508 1.00 91.44 166 GLN A CA 1
ATOM 1349 C C . GLN A 1 166 ? -9.735 14.719 16.710 1.00 91.44 166 GLN A C 1
ATOM 1351 O O . GLN A 1 166 ? -10.186 15.347 17.672 1.00 91.44 166 GLN A O 1
ATOM 1356 N N . ARG A 1 167 ? -9.724 13.384 16.661 1.00 93.81 167 ARG A N 1
ATOM 1357 C CA . ARG A 1 167 ? -10.179 12.502 17.742 1.00 93.81 167 ARG A CA 1
ATOM 1358 C C . ARG A 1 167 ? -9.155 11.399 17.991 1.00 93.81 167 ARG A C 1
ATOM 1360 O O . ARG A 1 167 ? -8.697 10.739 17.058 1.00 93.81 167 ARG A O 1
ATOM 1367 N N . CYS A 1 168 ? -8.841 11.160 19.259 1.00 94.12 168 CYS A N 1
ATOM 1368 C CA . CYS A 1 168 ? -7.963 10.074 19.667 1.00 94.12 168 CYS A CA 1
ATOM 1369 C C . CYS A 1 168 ? -8.612 8.709 19.388 1.00 94.12 168 CYS A C 1
ATOM 1371 O O . CYS A 1 168 ? -9.742 8.449 19.802 1.00 94.12 168 CYS A O 1
ATOM 1373 N N . GLY A 1 169 ? -7.881 7.808 18.724 1.00 91.56 169 GLY A N 1
ATOM 1374 C CA . GLY A 1 169 ? -8.357 6.456 18.413 1.00 91.56 169 GLY A CA 1
ATOM 1375 C C . GLY A 1 169 ? -8.595 5.567 19.639 1.00 91.56 169 GLY A C 1
ATOM 1376 O O . GLY A 1 169 ? -9.381 4.629 19.540 1.00 91.56 169 GLY A O 1
ATOM 1377 N N . LEU A 1 170 ? -7.968 5.866 20.785 1.00 93.44 170 LEU A N 1
ATOM 1378 C CA . LEU A 1 170 ? -8.104 5.083 22.020 1.00 93.44 170 LEU A CA 1
ATOM 1379 C C . LEU A 1 170 ? -9.265 5.552 22.893 1.00 93.44 170 LEU A C 1
ATOM 1381 O O . LEU A 1 170 ? -10.050 4.721 23.325 1.00 93.44 170 LEU A O 1
ATOM 1385 N N . CYS A 1 171 ? -9.369 6.854 23.171 1.00 94.56 171 CYS A N 1
ATOM 1386 C CA . CYS A 1 171 ? -10.307 7.395 24.165 1.00 94.56 171 CYS A CA 1
ATOM 1387 C C . CYS A 1 171 ? -11.381 8.325 23.577 1.00 94.56 171 CYS A C 1
ATOM 1389 O O . CYS A 1 171 ? -12.149 8.920 24.330 1.00 94.56 171 CYS A O 1
ATOM 1391 N N . ALA A 1 172 ? -11.421 8.496 22.251 1.00 94.44 172 ALA A N 1
ATOM 1392 C CA . ALA A 1 172 ? -12.329 9.387 21.520 1.00 94.44 172 ALA A CA 1
ATOM 1393 C C . ALA A 1 172 ? -12.237 10.891 21.864 1.00 94.44 172 ALA A C 1
ATOM 1395 O O . ALA A 1 172 ? -12.939 11.708 21.260 1.00 94.44 172 ALA A O 1
ATOM 1396 N N . ALA A 1 173 ? -11.371 11.293 22.797 1.00 93.44 173 ALA A N 1
ATOM 1397 C CA . ALA A 1 173 ? -11.212 12.689 23.180 1.00 93.44 173 ALA A CA 1
ATOM 1398 C C . ALA A 1 173 ? -10.524 13.509 22.068 1.00 93.44 173 ALA A C 1
ATOM 1400 O O . ALA A 1 173 ? -9.711 12.968 21.310 1.00 93.44 173 ALA A O 1
ATOM 1401 N N . PRO A 1 174 ? -10.860 14.803 21.932 1.00 93.62 174 PRO A N 1
ATOM 1402 C CA . PRO A 1 174 ? -10.183 15.692 20.998 1.00 93.62 174 PRO A CA 1
ATOM 1403 C C . PRO A 1 174 ? -8.820 16.161 21.540 1.00 93.62 174 PRO A C 1
ATOM 1405 O O . PRO A 1 174 ? -8.506 15.981 22.716 1.00 93.62 174 PRO A O 1
ATOM 1408 N N . GLY A 1 175 ? -8.021 16.792 20.675 1.00 88.81 175 GLY A N 1
ATOM 1409 C CA . GLY A 1 175 ? -6.821 17.546 21.070 1.00 88.81 175 GLY A CA 1
ATOM 1410 C C . GLY A 1 175 ? -5.525 16.743 21.220 1.00 88.81 175 GLY A C 1
ATOM 1411 O O . GLY A 1 175 ? -4.498 17.329 21.544 1.00 88.81 175 GLY A O 1
ATOM 1412 N N . HIS A 1 176 ? -5.539 15.427 20.982 1.00 91.44 176 HIS A N 1
ATOM 1413 C CA . HIS A 1 176 ? -4.320 14.614 20.967 1.00 91.44 176 HIS A CA 1
ATOM 1414 C C . HIS A 1 176 ? -4.417 13.409 20.021 1.00 91.44 176 HIS A C 1
ATOM 1416 O O . HIS A 1 176 ? -5.503 12.939 19.670 1.00 91.44 176 HIS A O 1
ATOM 1422 N N . THR A 1 177 ? -3.251 12.891 19.627 1.00 88.69 177 THR A N 1
ATOM 1423 C CA . THR A 1 177 ? -3.105 11.667 18.829 1.00 88.69 177 THR A CA 1
ATOM 1424 C C . THR A 1 177 ? -3.103 10.421 19.713 1.00 88.69 177 THR A C 1
ATOM 1426 O O . THR A 1 177 ? -2.869 10.495 20.917 1.00 88.69 177 THR A O 1
ATOM 1429 N N . LEU A 1 178 ? -3.314 9.249 19.106 1.00 85.56 178 LEU A N 1
ATOM 1430 C CA . LEU A 1 178 ? -3.260 7.955 19.798 1.00 85.56 178 LEU A CA 1
ATOM 1431 C C . LEU A 1 178 ? -1.939 7.745 20.562 1.00 85.56 178 LEU A C 1
ATOM 1433 O O . LEU A 1 178 ? -1.944 7.225 21.675 1.00 85.56 178 LEU A O 1
ATOM 1437 N N . GLU A 1 179 ? -0.821 8.191 19.992 1.00 87.44 179 GLU A N 1
ATOM 1438 C CA . GLU A 1 179 ? 0.513 8.073 20.590 1.00 87.44 179 GLU A CA 1
ATOM 1439 C C . GLU A 1 179 ? 0.667 8.878 21.882 1.00 87.44 179 GLU A C 1
ATOM 1441 O O . GLU A 1 179 ? 1.312 8.412 22.817 1.00 87.44 179 GLU A O 1
ATOM 1446 N N . LYS A 1 180 ? 0.038 10.058 21.944 1.00 91.00 180 LYS A N 1
ATOM 1447 C CA . LYS A 1 180 ? 0.093 10.990 23.081 1.00 91.00 180 LYS A CA 1
ATOM 1448 C C . LYS A 1 180 ? -1.075 10.802 24.055 1.00 91.00 180 LYS A C 1
ATOM 1450 O O . LYS A 1 180 ? -1.363 11.680 24.863 1.00 91.00 180 LYS A O 1
ATOM 1455 N N . CYS A 1 181 ? -1.792 9.684 23.959 1.00 91.81 181 CYS A N 1
ATOM 1456 C CA . CYS A 1 181 ? -2.933 9.410 24.817 1.00 91.81 181 CYS A CA 1
ATOM 1457 C C . CYS A 1 181 ? -2.480 9.022 26.228 1.00 91.81 181 CYS A C 1
ATOM 1459 O O . CYS A 1 181 ? -1.826 7.998 26.418 1.00 91.81 181 CYS A O 1
ATOM 1461 N N . GLN A 1 182 ? -2.925 9.779 27.232 1.00 93.62 182 GLN A N 1
ATOM 1462 C CA . GLN A 1 182 ? -2.677 9.483 28.650 1.00 93.62 182 GLN A CA 1
ATOM 1463 C C . GLN A 1 182 ? -3.283 8.149 29.128 1.00 93.62 182 GLN A C 1
ATOM 1465 O O . GLN A 1 182 ? -2.908 7.632 30.173 1.00 93.62 182 GLN A O 1
ATOM 1470 N N . PHE A 1 183 ? -4.229 7.589 28.368 1.00 91.00 183 PHE A N 1
ATOM 1471 C CA . PHE A 1 183 ? -4.923 6.338 28.688 1.00 91.00 183 PHE A CA 1
ATOM 1472 C C . PHE A 1 183 ? -4.363 5.125 27.932 1.00 91.00 183 PHE A C 1
ATOM 1474 O O . PHE A 1 183 ? -5.014 4.082 27.852 1.00 91.00 183 PHE A O 1
ATOM 1481 N N . LYS A 1 184 ? -3.175 5.245 27.331 1.00 88.88 184 LYS A N 1
ATOM 1482 C CA . LYS A 1 184 ? -2.525 4.131 26.636 1.00 88.88 184 LYS A CA 1
ATOM 1483 C C . LYS A 1 184 ? -2.282 2.974 27.618 1.00 88.88 184 LYS A C 1
ATOM 1485 O O . LYS A 1 184 ? -1.722 3.178 28.688 1.00 88.88 184 LYS A O 1
ATOM 1490 N N . GLY A 1 185 ? -2.744 1.775 27.262 1.00 86.50 185 GLY A N 1
ATOM 1491 C CA . GLY A 1 185 ? -2.675 0.580 28.117 1.00 86.50 185 GLY A CA 1
ATOM 1492 C C . GLY A 1 185 ? -3.791 0.450 29.165 1.00 86.50 185 GLY A C 1
ATOM 1493 O O . GLY A 1 185 ? -3.827 -0.544 29.878 1.00 86.50 185 GLY A O 1
ATOM 1494 N N . GLN A 1 186 ? -4.723 1.407 29.260 1.00 90.94 186 GLN A N 1
ATOM 1495 C CA . GLN A 1 186 ? -5.844 1.345 30.204 1.00 90.94 186 GLN A CA 1
ATOM 1496 C C . GLN A 1 186 ? -7.142 0.940 29.496 1.00 90.94 186 GLN A C 1
ATOM 1498 O O . GLN A 1 186 ? -7.887 1.794 29.010 1.00 90.94 186 GLN A O 1
ATOM 1503 N N . GLU A 1 187 ? -7.456 -0.357 29.479 1.00 88.19 187 GLU A N 1
ATOM 1504 C CA . GLU A 1 187 ? -8.644 -0.888 28.786 1.00 88.19 187 GLU A CA 1
ATOM 1505 C C . GLU A 1 187 ? -9.959 -0.242 29.247 1.00 88.19 187 GLU A C 1
ATOM 1507 O O . GLU A 1 187 ? -10.818 0.095 28.433 1.00 88.19 187 GLU A O 1
ATOM 1512 N N . ALA A 1 188 ? -10.087 0.040 30.548 1.00 90.75 188 ALA A N 1
ATOM 1513 C CA . ALA A 1 188 ? -11.278 0.658 31.133 1.00 90.75 188 ALA A CA 1
ATOM 1514 C C . ALA A 1 188 ? -11.570 2.083 30.617 1.00 90.75 188 ALA A C 1
ATOM 1516 O O . ALA A 1 188 ? -12.686 2.584 30.779 1.00 90.75 188 ALA A O 1
ATOM 1517 N N . LYS A 1 189 ? -10.576 2.754 30.024 1.00 92.81 189 LYS A N 1
ATOM 1518 C CA . LYS A 1 189 ? -10.686 4.118 29.486 1.00 92.81 189 LYS A CA 1
ATOM 1519 C C . LYS A 1 189 ? -10.823 4.149 27.965 1.00 92.81 189 LYS A C 1
ATOM 1521 O O . LYS A 1 189 ? -10.992 5.232 27.401 1.00 92.81 189 LYS A O 1
ATOM 1526 N N . LEU A 1 190 ? -10.777 2.991 27.306 1.00 94.12 190 LEU A N 1
ATOM 1527 C CA . LEU A 1 190 ? -10.980 2.914 25.869 1.00 94.12 190 LEU A CA 1
ATOM 1528 C C . LEU A 1 190 ? -12.408 3.318 25.508 1.00 94.12 190 LEU A C 1
ATOM 1530 O O . LEU A 1 190 ? -13.378 2.935 26.167 1.00 94.12 190 LEU A O 1
ATOM 1534 N N . ARG A 1 191 ? -12.528 4.116 24.450 1.00 95.31 191 ARG A N 1
ATOM 1535 C CA . ARG A 1 191 ? -13.800 4.588 23.925 1.00 95.31 191 ARG A CA 1
ATOM 1536 C C . ARG A 1 191 ? -13.734 4.760 22.415 1.00 95.31 191 ARG A C 1
ATOM 1538 O O . ARG A 1 191 ? -12.872 5.462 21.886 1.00 95.31 191 ARG A O 1
ATOM 1545 N N . CYS A 1 192 ? -14.697 4.159 21.727 1.00 94.56 192 CYS A N 1
ATOM 1546 C CA . CYS A 1 192 ? -14.811 4.248 20.280 1.00 94.56 192 CYS A CA 1
ATOM 1547 C C . CYS A 1 192 ? -15.497 5.552 19.862 1.00 94.56 192 CYS A C 1
ATOM 1549 O O . CYS A 1 192 ? -16.538 5.909 20.409 1.00 94.56 192 CYS A O 1
ATOM 1551 N N . VAL A 1 193 ? -14.974 6.236 18.842 1.00 94.88 193 VAL A N 1
ATOM 1552 C CA . VAL A 1 193 ? -15.600 7.461 18.310 1.00 94.88 193 VAL A CA 1
ATOM 1553 C C . VAL A 1 193 ? -16.938 7.176 17.614 1.00 94.88 193 VAL A C 1
ATOM 1555 O O . VAL A 1 193 ? -17.815 8.035 17.614 1.00 94.88 193 VAL A O 1
ATOM 1558 N N . ASN A 1 194 ? -17.102 5.982 17.034 1.00 94.69 194 ASN A N 1
ATOM 1559 C CA . ASN A 1 194 ? -18.249 5.657 16.182 1.00 94.69 194 ASN A CA 1
ATOM 1560 C C . ASN A 1 194 ? -19.433 5.070 16.963 1.00 94.69 194 ASN A C 1
ATOM 1562 O O . ASN A 1 194 ? -20.567 5.472 16.730 1.00 94.69 194 ASN A O 1
ATOM 1566 N N . CYS A 1 195 ? -19.187 4.130 17.884 1.00 95.19 195 CYS A N 1
ATOM 1567 C CA . CYS A 1 195 ? -20.247 3.479 18.669 1.00 95.19 195 CYS A CA 1
ATOM 1568 C C . CYS A 1 195 ? -20.269 3.895 20.147 1.00 95.19 195 CYS A C 1
ATOM 1570 O O . CYS A 1 195 ? -21.174 3.497 20.872 1.00 95.19 195 CYS A O 1
ATOM 1572 N N . THR A 1 196 ? -19.272 4.650 20.626 1.00 94.31 196 THR A N 1
ATOM 1573 C CA . THR A 1 196 ? -19.091 5.034 22.044 1.00 94.31 196 THR A CA 1
ATOM 1574 C C . THR A 1 196 ? -18.857 3.883 23.038 1.00 94.31 196 THR A C 1
ATOM 1576 O O . THR A 1 196 ? -18.756 4.125 24.242 1.00 94.31 196 THR A O 1
ATOM 1579 N N . GLY A 1 197 ? -18.696 2.649 22.545 1.00 93.56 197 GLY A N 1
ATOM 1580 C CA . GLY A 1 197 ? -18.409 1.449 23.336 1.00 93.56 197 GLY A CA 1
ATOM 1581 C C . GLY A 1 197 ? -17.013 1.431 23.971 1.00 93.56 197 GLY A C 1
ATOM 1582 O O . GLY A 1 197 ? -16.136 2.213 23.596 1.00 93.56 197 GLY A O 1
ATOM 1583 N N . ARG A 1 198 ? -16.812 0.519 24.937 1.00 94.19 198 ARG A N 1
ATOM 1584 C CA . ARG A 1 198 ? -15.565 0.344 25.713 1.00 94.19 198 ARG A CA 1
ATOM 1585 C C . ARG A 1 198 ? -14.500 -0.444 24.944 1.00 94.19 198 ARG A C 1
ATOM 1587 O O . ARG A 1 198 ? -14.110 -1.537 25.333 1.00 94.19 198 ARG A O 1
ATOM 1594 N N . HIS A 1 199 ? -14.073 0.100 23.817 1.00 92.62 199 HIS A N 1
ATOM 1595 C CA . HIS A 1 199 ? -12.995 -0.439 22.996 1.00 92.62 199 HIS A CA 1
ATOM 1596 C C . HIS A 1 199 ? -12.405 0.686 22.144 1.00 92.62 199 HIS A C 1
ATOM 1598 O O . HIS A 1 199 ? -12.991 1.766 22.027 1.00 92.62 199 HIS A O 1
ATOM 1604 N N . MET A 1 200 ? -11.246 0.453 21.532 1.00 91.25 200 MET A N 1
ATOM 1605 C CA . MET A 1 200 ? -10.650 1.451 20.649 1.00 91.25 200 MET A CA 1
ATOM 1606 C C . MET A 1 200 ? -11.425 1.583 19.331 1.00 91.25 200 MET A C 1
ATOM 1608 O O . MET A 1 200 ? -12.172 0.696 18.907 1.00 91.25 200 MET A O 1
ATOM 1612 N N . SER A 1 201 ? -11.253 2.712 18.653 1.00 91.50 201 SER A N 1
ATOM 1613 C CA . SER A 1 201 ? -11.792 2.902 17.306 1.00 91.50 201 SER A CA 1
ATOM 1614 C C . SER A 1 201 ? -11.138 1.905 16.342 1.00 91.50 201 SER A C 1
ATOM 1616 O O . SER A 1 201 ? -9.919 1.735 16.375 1.00 91.50 201 SER A O 1
ATOM 1618 N N . GLY A 1 202 ? -11.940 1.267 15.484 1.00 84.62 202 GLY A N 1
ATOM 1619 C CA . GLY A 1 202 ? -11.481 0.237 14.542 1.00 84.62 202 GLY A CA 1
ATOM 1620 C C . GLY A 1 202 ? -11.352 -1.179 15.120 1.00 84.62 202 GLY A C 1
ATOM 1621 O O . GLY A 1 202 ? -10.914 -2.066 14.399 1.00 84.62 202 GLY A O 1
ATOM 1622 N N . ASP A 1 203 ? -11.724 -1.406 16.386 1.00 87.50 203 ASP A N 1
ATOM 1623 C CA . ASP A 1 203 ? -11.804 -2.760 16.959 1.00 87.50 203 ASP A CA 1
ATOM 1624 C C . ASP A 1 203 ? -12.826 -3.620 16.190 1.00 87.50 203 ASP A C 1
ATOM 1626 O O . ASP A 1 203 ? -13.909 -3.131 15.849 1.00 87.50 203 ASP A O 1
ATOM 1630 N N . ARG A 1 204 ? -12.497 -4.901 15.963 1.00 84.50 204 ARG A N 1
ATOM 1631 C CA . ARG A 1 204 ? -13.348 -5.873 15.255 1.00 84.50 204 ARG A CA 1
ATOM 1632 C C . ARG A 1 204 ? -14.692 -6.137 15.932 1.00 84.50 204 ARG A C 1
ATOM 1634 O O . ARG A 1 204 ? -15.647 -6.559 15.297 1.00 84.50 204 ARG A O 1
ATOM 1641 N N . ARG A 1 205 ? -14.778 -5.881 17.237 1.00 87.56 205 ARG A N 1
ATOM 1642 C CA . ARG A 1 205 ? -16.008 -6.048 18.028 1.00 87.56 205 ARG A CA 1
ATOM 1643 C C . ARG A 1 205 ? -16.960 -4.855 17.910 1.00 87.56 205 ARG A C 1
ATOM 1645 O O . ARG A 1 205 ? -18.024 -4.852 18.522 1.00 87.56 205 ARG A O 1
ATOM 1652 N N . CYS A 1 206 ? -16.571 -3.806 17.185 1.00 91.62 206 CYS A N 1
ATOM 1653 C CA . CYS A 1 206 ? -17.367 -2.595 17.054 1.00 91.62 206 CYS A CA 1
ATOM 1654 C C . CYS A 1 206 ? -18.593 -2.835 16.152 1.00 91.62 206 CYS A C 1
ATOM 1656 O O . CYS A 1 206 ? -18.409 -3.148 14.975 1.00 91.62 206 CYS A O 1
ATOM 1658 N N . PRO A 1 207 ? -19.831 -2.554 16.604 1.00 93.88 207 PRO A N 1
ATOM 1659 C CA . PRO A 1 207 ? -21.017 -2.696 15.755 1.00 93.88 207 PRO A CA 1
ATOM 1660 C C . PRO A 1 207 ? -20.965 -1.776 14.527 1.00 93.88 207 PRO A C 1
ATOM 1662 O O . PRO A 1 207 ? -21.363 -2.166 13.440 1.00 93.88 207 PRO A O 1
ATOM 1665 N N . LYS A 1 208 ? -20.367 -0.581 14.657 1.00 94.06 208 LYS A N 1
ATOM 1666 C CA . LYS A 1 208 ? -20.159 0.329 13.518 1.00 94.06 208 LYS A CA 1
ATOM 1667 C C . LYS A 1 208 ? -19.129 -0.168 12.509 1.00 94.06 208 LYS A C 1
ATOM 1669 O O . LYS A 1 208 ? -19.108 0.333 11.395 1.00 94.06 208 LYS A O 1
ATOM 1674 N N . GLN A 1 209 ? -18.244 -1.086 12.895 1.00 88.88 209 GLN A N 1
ATOM 1675 C CA . GLN A 1 209 ? -17.355 -1.735 11.936 1.00 88.88 209 GLN A CA 1
ATOM 1676 C C . GLN A 1 209 ? -18.108 -2.825 11.161 1.00 88.88 209 GLN A C 1
ATOM 1678 O O . GLN A 1 209 ? -17.941 -2.896 9.952 1.00 88.88 209 GLN A O 1
ATOM 1683 N N . ALA A 1 210 ? -18.979 -3.593 11.826 1.00 87.75 210 ALA A N 1
ATOM 1684 C CA . ALA A 1 210 ? -19.851 -4.560 11.158 1.00 87.75 210 ALA A CA 1
ATOM 1685 C C . ALA A 1 210 ? -20.806 -3.878 10.160 1.00 87.75 210 ALA A C 1
ATOM 1687 O O . ALA A 1 210 ? -20.847 -4.272 9.002 1.00 87.75 210 ALA A O 1
ATOM 1688 N N . GLU A 1 211 ? -21.471 -2.786 10.562 1.00 92.12 211 GLU A N 1
ATOM 1689 C CA . GLU A 1 211 ? -22.321 -1.991 9.657 1.00 92.12 211 GLU A CA 1
ATOM 1690 C C . GLU A 1 211 ? -21.553 -1.491 8.417 1.00 92.12 211 GLU A C 1
ATOM 1692 O O . GLU A 1 211 ? -22.068 -1.513 7.301 1.00 92.12 211 GLU A O 1
ATOM 1697 N N . GLU A 1 212 ? -20.307 -1.041 8.599 1.00 91.06 212 GLU A N 1
ATOM 1698 C CA . GLU A 1 212 ? -19.465 -0.585 7.489 1.00 91.06 212 GLU A CA 1
ATOM 1699 C C . GLU A 1 212 ? -19.023 -1.748 6.587 1.00 91.06 212 GLU A C 1
ATOM 1701 O O . GLU A 1 212 ? -18.969 -1.587 5.368 1.00 91.06 212 GLU A O 1
ATOM 1706 N N . ALA A 1 213 ? -18.744 -2.922 7.158 1.00 85.88 213 ALA A N 1
ATOM 1707 C CA . ALA A 1 213 ? -18.443 -4.129 6.393 1.00 85.88 213 ALA A CA 1
ATOM 1708 C C . ALA A 1 213 ? -19.652 -4.578 5.551 1.00 85.88 213 ALA A C 1
ATOM 1710 O O . ALA A 1 213 ? -19.492 -4.928 4.382 1.00 85.88 213 ALA A O 1
ATOM 1711 N N . ASP A 1 214 ? -20.867 -4.490 6.097 1.00 89.88 214 ASP A N 1
ATOM 1712 C CA . ASP A 1 214 ? -22.100 -4.790 5.364 1.00 89.88 214 ASP A CA 1
ATOM 1713 C C . ASP A 1 214 ? -22.350 -3.786 4.233 1.00 89.88 214 ASP A C 1
ATOM 1715 O O . ASP A 1 214 ? -22.669 -4.187 3.113 1.00 89.88 214 ASP A O 1
ATOM 1719 N N . ARG A 1 215 ? -22.114 -2.487 4.472 1.00 91.62 215 ARG A N 1
ATOM 1720 C CA . ARG A 1 215 ? -22.152 -1.460 3.416 1.00 91.62 215 ARG A CA 1
ATOM 1721 C C . ARG A 1 215 ? -21.174 -1.784 2.286 1.00 91.62 215 ARG A C 1
ATOM 1723 O O . ARG A 1 215 ? -21.522 -1.648 1.117 1.00 91.62 215 ARG A O 1
ATOM 1730 N N . VAL A 1 216 ? -19.948 -2.190 2.620 1.00 88.62 216 VAL A N 1
ATOM 1731 C CA . VAL A 1 216 ? -18.930 -2.580 1.633 1.00 88.62 216 VAL A CA 1
ATOM 1732 C C . VAL A 1 216 ? -19.362 -3.812 0.845 1.00 88.62 216 VAL A C 1
ATOM 1734 O O . VAL A 1 216 ? -19.192 -3.836 -0.372 1.00 88.62 216 VAL A O 1
ATOM 1737 N N . ARG A 1 217 ? -19.943 -4.815 1.509 1.00 88.12 217 ARG A N 1
ATOM 1738 C CA . ARG A 1 217 ? -20.481 -6.012 0.853 1.00 88.12 217 ARG A CA 1
ATOM 1739 C C . ARG A 1 217 ? -21.562 -5.643 -0.164 1.00 88.12 217 ARG A C 1
ATOM 1741 O O . ARG A 1 217 ? -21.454 -6.040 -1.316 1.00 88.12 217 ARG A O 1
ATOM 1748 N N . GLN A 1 218 ? -22.523 -4.807 0.228 1.00 90.44 218 GLN A N 1
ATOM 1749 C CA . GLN A 1 218 ? -23.566 -4.308 -0.674 1.00 90.44 218 GLN A CA 1
ATOM 1750 C C . GLN A 1 218 ? -22.979 -3.495 -1.833 1.00 90.44 218 GLN A C 1
ATOM 1752 O O . GLN A 1 218 ? -23.366 -3.691 -2.980 1.00 90.44 218 GLN A O 1
ATOM 1757 N N . ALA A 1 219 ? -22.005 -2.618 -1.562 1.00 89.19 219 ALA A N 1
ATOM 1758 C CA . ALA A 1 219 ? -21.332 -1.839 -2.601 1.00 89.19 219 ALA A CA 1
ATOM 1759 C C . ALA A 1 219 ? -20.645 -2.736 -3.643 1.00 89.19 219 ALA A C 1
ATOM 1761 O O . ALA A 1 219 ? -20.679 -2.418 -4.825 1.00 89.19 219 ALA A O 1
ATOM 1762 N N . ARG A 1 220 ? -20.076 -3.876 -3.228 1.00 86.12 220 ARG A N 1
ATOM 1763 C CA . ARG A 1 220 ? -19.467 -4.857 -4.141 1.00 86.12 220 ARG A CA 1
ATOM 1764 C C . ARG A 1 220 ? -20.489 -5.545 -5.041 1.00 86.12 220 ARG A C 1
ATOM 1766 O O . ARG A 1 220 ? -20.149 -5.850 -6.178 1.00 86.12 220 ARG A O 1
ATOM 1773 N N . GLU A 1 221 ? -21.707 -5.781 -4.558 1.00 88.62 221 GLU A N 1
ATOM 1774 C CA . GLU A 1 221 ? -22.785 -6.387 -5.354 1.00 88.62 221 GLU A CA 1
ATOM 1775 C C . GLU A 1 221 ? -23.291 -5.440 -6.447 1.00 88.62 221 GLU A C 1
ATOM 1777 O O . GLU A 1 221 ? -23.611 -5.880 -7.548 1.00 88.62 221 GLU A O 1
ATOM 1782 N N . VAL A 1 222 ? -23.334 -4.135 -6.160 1.00 90.56 222 VAL A N 1
ATOM 1783 C CA . VAL A 1 222 ? -23.846 -3.113 -7.089 1.00 90.56 222 VAL A CA 1
ATOM 1784 C C . VAL A 1 222 ? -22.747 -2.344 -7.827 1.00 90.56 222 VAL A C 1
ATOM 1786 O O . VAL A 1 222 ? -23.052 -1.380 -8.534 1.00 90.56 222 VAL A O 1
ATOM 1789 N N . ARG A 1 223 ? -21.473 -2.725 -7.651 1.00 91.00 223 ARG A N 1
ATOM 1790 C CA . ARG A 1 223 ? -20.343 -1.985 -8.225 1.00 91.00 223 ARG A CA 1
ATOM 1791 C C . ARG A 1 223 ? -20.445 -1.949 -9.753 1.00 91.00 223 ARG A C 1
ATOM 1793 O O . ARG A 1 223 ? -20.806 -2.956 -10.370 1.00 91.00 223 ARG A O 1
ATOM 1800 N N . PRO A 1 224 ? -20.086 -0.829 -10.396 1.00 92.81 224 PRO A N 1
ATOM 1801 C CA . PRO A 1 224 ? -19.942 -0.808 -11.839 1.00 92.81 224 PRO A CA 1
ATOM 1802 C C . PRO A 1 224 ? -18.833 -1.775 -12.264 1.00 92.81 224 PRO A C 1
ATOM 1804 O O . PRO A 1 224 ? -17.806 -1.906 -11.604 1.00 92.81 224 PRO A O 1
ATOM 1807 N N . GLN A 1 225 ? -19.031 -2.438 -13.399 1.00 92.00 225 GLN A N 1
ATOM 1808 C CA . GLN A 1 225 ? -17.999 -3.288 -13.990 1.00 92.00 225 GLN A CA 1
ATOM 1809 C C . GLN A 1 225 ? -16.989 -2.474 -14.813 1.00 92.00 225 GLN A C 1
ATOM 1811 O O . GLN A 1 225 ? -15.843 -2.880 -14.957 1.00 92.00 225 GLN A O 1
ATOM 1816 N N . TYR A 1 226 ? -17.403 -1.313 -15.327 1.00 94.00 226 TYR A N 1
ATOM 1817 C CA . TYR A 1 226 ? -16.645 -0.502 -16.280 1.00 94.00 226 TYR A CA 1
ATOM 1818 C C . TYR A 1 226 ? -16.543 0.955 -15.823 1.00 94.00 226 TYR A C 1
ATOM 1820 O O . TYR A 1 226 ? -17.437 1.477 -15.152 1.00 94.00 226 TYR A O 1
ATOM 1828 N N . PHE A 1 227 ? -15.481 1.638 -16.244 1.00 92.44 227 PHE A N 1
ATOM 1829 C CA . PHE A 1 227 ? -15.374 3.088 -16.134 1.00 92.44 227 PHE A CA 1
ATOM 1830 C C . PHE A 1 227 ? -16.458 3.766 -16.977 1.00 92.44 227 PHE A C 1
ATOM 1832 O O . PHE A 1 227 ? -16.743 3.349 -18.103 1.00 92.44 227 PHE A O 1
ATOM 1839 N N . ALA A 1 228 ? -17.037 4.846 -16.451 1.00 91.81 228 ALA A N 1
ATOM 1840 C CA . ALA A 1 228 ? -17.982 5.662 -17.201 1.00 91.81 228 ALA A CA 1
ATOM 1841 C C . ALA A 1 228 ? -17.282 6.314 -18.403 1.00 91.81 228 ALA A C 1
ATOM 1843 O O . ALA A 1 228 ? -16.268 6.994 -18.240 1.00 91.81 228 ALA A O 1
ATOM 1844 N N . THR A 1 229 ? -17.844 6.131 -19.595 1.00 88.50 229 THR A N 1
ATOM 1845 C CA . THR A 1 229 ? -17.373 6.768 -20.829 1.00 88.50 229 THR A CA 1
ATOM 1846 C C . THR A 1 229 ? -18.331 7.890 -21.244 1.00 88.50 229 THR A C 1
ATOM 1848 O O . THR A 1 229 ? -19.543 7.798 -20.999 1.00 88.50 229 THR A O 1
ATOM 1851 N N . PRO A 1 230 ? -17.836 8.980 -21.856 1.00 82.25 230 PRO A N 1
ATOM 1852 C CA . PRO A 1 230 ? -18.698 10.013 -22.413 1.00 82.25 230 PRO A CA 1
ATOM 1853 C C . PRO A 1 230 ? -19.617 9.416 -23.488 1.00 82.25 230 PRO A C 1
ATOM 1855 O O . PRO A 1 230 ? -19.160 8.765 -24.427 1.00 82.25 230 PRO A O 1
ATOM 1858 N N . LYS A 1 231 ? -20.930 9.643 -23.383 1.00 63.59 231 LYS A N 1
ATOM 1859 C CA . LYS A 1 231 ? -21.871 9.244 -24.438 1.00 63.59 231 LYS A CA 1
ATOM 1860 C C . LYS A 1 231 ? -21.697 10.175 -25.643 1.00 63.59 231 LYS A C 1
ATOM 1862 O O . LYS A 1 231 ? -22.001 11.357 -25.531 1.00 63.59 231 LYS A O 1
ATOM 1867 N N . GLY A 1 232 ? -21.277 9.635 -26.791 1.00 59.22 232 GLY A N 1
ATOM 1868 C CA . GLY A 1 232 ? -21.476 10.293 -28.091 1.00 59.22 232 GLY A CA 1
ATOM 1869 C C . GLY A 1 232 ? -20.257 10.911 -28.782 1.00 59.22 232 GLY A C 1
ATOM 1870 O O . GLY A 1 232 ? -20.436 11.820 -29.584 1.00 59.22 232 GLY A O 1
ATOM 1871 N N . GLY A 1 233 ? -19.042 10.422 -28.546 1.00 47.09 233 GLY A N 1
ATOM 1872 C CA . GLY A 1 233 ? -17.969 10.564 -29.533 1.00 47.09 233 GLY A CA 1
ATOM 1873 C C . GLY A 1 233 ? -17.905 9.291 -30.364 1.00 47.09 233 GLY A C 1
ATOM 1874 O O . GLY A 1 233 ? -17.830 8.210 -29.784 1.00 47.09 233 GLY A O 1
ATOM 1875 N N . ILE A 1 234 ? -17.938 9.385 -31.697 1.00 49.16 234 ILE A N 1
ATOM 1876 C CA . ILE A 1 234 ? -17.442 8.289 -32.541 1.00 49.16 234 ILE A CA 1
ATOM 1877 C C . ILE A 1 234 ? -16.042 7.983 -31.992 1.00 49.16 234 ILE A C 1
ATOM 1879 O O . ILE A 1 234 ? -15.231 8.915 -31.957 1.00 49.16 234 ILE A O 1
ATOM 1883 N N . PRO A 1 235 ? -15.758 6.768 -31.482 1.00 53.19 235 PRO A N 1
ATOM 1884 C CA . PRO A 1 235 ? -14.397 6.459 -31.082 1.00 53.19 235 PRO A CA 1
ATOM 1885 C C . PRO A 1 235 ? -13.531 6.752 -32.310 1.00 53.19 235 PRO A C 1
ATOM 1887 O O . PRO A 1 235 ? -13.897 6.285 -33.397 1.00 53.19 235 PRO A O 1
ATOM 1890 N N . PRO A 1 236 ? -12.446 7.551 -32.206 1.00 52.62 236 PRO A N 1
ATOM 1891 C CA . PRO A 1 236 ? -11.503 7.615 -33.312 1.00 52.62 236 PRO A CA 1
ATOM 1892 C C . PRO A 1 236 ? -11.198 6.161 -33.665 1.00 52.62 236 PRO A C 1
ATOM 1894 O O . PRO A 1 236 ? -11.053 5.364 -32.727 1.00 52.62 236 PRO A O 1
ATOM 1897 N N . PRO A 1 237 ? -11.230 5.777 -34.957 1.00 44.59 237 PRO A N 1
ATOM 1898 C CA . PRO A 1 237 ? -10.991 4.397 -35.334 1.00 44.59 237 PRO A CA 1
ATOM 1899 C C . PRO A 1 237 ? -9.755 3.961 -34.570 1.00 44.59 237 PRO A C 1
ATOM 1901 O O . PRO A 1 237 ? -8.714 4.618 -34.645 1.00 44.59 237 PRO A O 1
ATOM 1904 N N . VAL A 1 238 ? -9.919 2.941 -33.725 1.00 49.84 238 VAL A N 1
ATOM 1905 C CA . VAL A 1 238 ? -8.785 2.360 -33.031 1.00 49.84 238 VAL A CA 1
ATOM 1906 C C . VAL A 1 238 ? -7.976 1.755 -34.160 1.00 49.84 238 VAL A C 1
ATOM 1908 O O . VAL A 1 238 ? -8.255 0.648 -34.612 1.00 49.84 238 VAL A O 1
ATOM 1911 N N . THR A 1 239 ? -7.020 2.517 -34.688 1.00 39.97 239 THR A N 1
ATOM 1912 C CA . THR A 1 239 ? -5.935 1.974 -35.483 1.00 39.97 239 THR A CA 1
ATOM 1913 C C . THR A 1 239 ? -5.145 1.139 -34.497 1.00 39.97 239 THR A C 1
ATOM 1915 O O . THR A 1 239 ? -4.181 1.593 -33.886 1.00 39.97 239 THR A O 1
ATOM 1918 N N . VAL A 1 240 ? -5.618 -0.088 -34.284 1.00 40.25 240 VAL A N 1
ATOM 1919 C CA . VAL A 1 240 ? -4.766 -1.170 -33.843 1.00 40.25 240 VAL A CA 1
ATOM 1920 C C . VAL A 1 240 ? -3.766 -1.287 -34.981 1.00 40.25 240 VAL A C 1
ATOM 1922 O O . VAL A 1 240 ? -4.041 -1.912 -36.003 1.00 40.25 240 VAL A O 1
ATOM 1925 N N . GLN A 1 241 ? -2.631 -0.596 -34.862 1.00 38.34 241 GLN A N 1
ATOM 1926 C CA . GLN A 1 241 ? -1.457 -1.052 -35.573 1.00 38.34 241 GLN A CA 1
ATOM 1927 C C . GLN A 1 241 ? -1.163 -2.404 -34.947 1.00 38.34 241 GLN A C 1
ATOM 1929 O O . GLN A 1 241 ? -0.560 -2.496 -33.879 1.00 38.34 241 GLN A O 1
ATOM 1934 N N . TYR A 1 242 ? -1.697 -3.455 -35.573 1.00 33.62 242 TYR A N 1
ATOM 1935 C CA . TYR A 1 242 ? -1.089 -4.761 -35.467 1.00 33.62 242 TYR A CA 1
ATOM 1936 C C . TYR A 1 242 ? 0.389 -4.495 -35.721 1.00 33.62 242 TYR A C 1
ATOM 1938 O O . TYR A 1 242 ? 0.756 -4.005 -36.788 1.00 33.62 242 TYR A O 1
ATOM 1946 N N . PHE A 1 243 ? 1.229 -4.705 -34.710 1.00 37.94 243 PHE A N 1
ATOM 1947 C CA . PHE A 1 243 ? 2.627 -4.931 -35.003 1.00 37.94 243 PHE A CA 1
ATOM 1948 C C . PHE A 1 243 ? 2.606 -6.176 -35.873 1.00 37.94 243 PHE A C 1
ATOM 1950 O O . PHE A 1 243 ? 2.368 -7.277 -35.369 1.00 37.94 243 PHE A O 1
ATOM 1957 N N . ASP A 1 244 ? 2.715 -5.960 -37.185 1.00 35.16 244 ASP A N 1
ATOM 1958 C CA . ASP A 1 244 ? 2.868 -7.029 -38.146 1.00 35.16 244 ASP A CA 1
ATOM 1959 C C . ASP A 1 244 ? 3.929 -7.954 -37.577 1.00 35.16 244 ASP A C 1
ATOM 1961 O O . ASP A 1 244 ? 5.007 -7.521 -37.150 1.00 35.16 244 ASP A O 1
ATOM 1965 N N . THR A 1 245 ? 3.551 -9.226 -37.485 1.00 40.03 245 THR A N 1
ATOM 1966 C CA . THR A 1 245 ? 4.424 -10.334 -37.136 1.00 40.03 245 THR A CA 1
ATOM 1967 C C . THR A 1 245 ? 5.793 -10.050 -37.730 1.00 40.03 245 THR A C 1
ATOM 1969 O O . THR A 1 245 ? 5.879 -9.871 -38.944 1.00 40.03 245 THR A O 1
ATOM 1972 N N . ILE A 1 246 ? 6.832 -9.938 -36.889 1.00 36.53 246 ILE A N 1
ATOM 1973 C CA . ILE A 1 246 ? 8.192 -9.660 -37.353 1.00 36.53 246 ILE A CA 1
ATOM 1974 C C . ILE A 1 246 ? 8.522 -10.702 -38.417 1.00 36.53 246 ILE A C 1
ATOM 1976 O O . ILE A 1 246 ? 8.828 -11.854 -38.111 1.00 36.53 246 ILE A O 1
ATOM 1980 N N . GLN A 1 247 ? 8.427 -10.298 -39.682 1.00 32.75 247 GLN A N 1
ATOM 1981 C CA . GLN A 1 247 ? 8.944 -11.086 -40.772 1.00 32.75 247 GLN A CA 1
ATOM 1982 C C . GLN A 1 247 ? 10.453 -10.984 -40.651 1.00 32.75 247 GLN A C 1
ATOM 1984 O O . GLN A 1 247 ? 11.038 -9.906 -40.775 1.00 32.75 247 GLN A O 1
ATOM 1989 N N . THR A 1 248 ? 11.077 -12.120 -40.359 1.00 40.84 248 THR A N 1
ATOM 1990 C CA . THR A 1 248 ? 12.519 -12.304 -40.449 1.00 40.84 248 THR A CA 1
ATOM 1991 C C . THR A 1 248 ? 12.941 -11.983 -41.877 1.00 40.84 248 THR A C 1
ATOM 1993 O O . THR A 1 248 ? 12.875 -12.833 -42.765 1.00 40.84 248 THR A O 1
ATOM 1996 N N . THR A 1 249 ? 13.330 -10.736 -42.121 1.00 32.59 249 THR A N 1
ATOM 1997 C CA . THR A 1 249 ? 13.910 -10.333 -43.394 1.00 32.59 249 THR A CA 1
ATOM 1998 C C . THR A 1 249 ? 15.399 -10.637 -43.361 1.00 32.59 249 THR A C 1
ATOM 2000 O O . THR A 1 249 ? 16.118 -10.361 -42.400 1.00 32.59 249 THR A O 1
ATOM 2003 N N . ALA A 1 250 ? 15.818 -11.322 -44.418 1.00 36.69 250 ALA A N 1
ATOM 2004 C CA . ALA A 1 250 ? 17.153 -11.821 -44.657 1.00 36.69 250 ALA A CA 1
ATOM 2005 C C . ALA A 1 250 ? 18.252 -10.757 -44.488 1.00 36.69 250 ALA A C 1
ATOM 2007 O O . ALA A 1 250 ? 18.082 -9.594 -44.845 1.00 36.69 250 ALA A O 1
ATOM 2008 N N . LYS A 1 251 ? 19.393 -11.234 -43.967 1.00 39.75 251 LYS A N 1
ATOM 2009 C CA . LYS A 1 251 ? 20.763 -10.697 -44.056 1.00 39.75 251 LYS A CA 1
ATOM 2010 C C . LYS A 1 251 ? 20.876 -9.285 -44.655 1.00 39.75 251 LYS A C 1
ATOM 2012 O O . LYS A 1 251 ? 20.968 -9.135 -45.870 1.00 39.75 251 LYS A O 1
ATOM 2017 N N . ARG A 1 252 ? 21.030 -8.270 -43.799 1.00 32.91 252 ARG A N 1
ATOM 2018 C CA . ARG A 1 252 ? 21.732 -7.044 -44.205 1.00 32.91 252 ARG A CA 1
ATOM 2019 C C . ARG A 1 252 ? 23.230 -7.341 -44.251 1.00 32.91 252 ARG A C 1
ATOM 2021 O O . ARG A 1 252 ? 23.803 -7.769 -43.251 1.00 32.91 252 ARG A O 1
ATOM 2028 N N . GLN A 1 253 ? 23.831 -7.167 -45.424 1.00 33.00 253 GLN A N 1
ATOM 2029 C CA . GLN A 1 253 ? 25.281 -7.083 -45.582 1.00 33.00 253 GLN A CA 1
ATOM 2030 C C . GLN A 1 253 ? 25.777 -5.809 -44.887 1.00 33.00 253 GLN A C 1
ATOM 2032 O O . GLN A 1 253 ? 25.100 -4.782 -44.918 1.00 33.00 253 GLN A O 1
ATOM 2037 N N . ALA A 1 254 ? 26.917 -5.914 -44.209 1.00 30.62 254 ALA A N 1
ATOM 2038 C CA . ALA A 1 254 ? 27.565 -4.802 -43.531 1.00 30.62 254 ALA A CA 1
ATOM 2039 C C . ALA A 1 254 ? 28.265 -3.901 -44.558 1.00 30.62 254 ALA A C 1
ATOM 2041 O O . ALA A 1 254 ? 29.043 -4.399 -45.368 1.00 30.62 254 ALA A O 1
ATOM 2042 N N . GLU A 1 255 ? 28.010 -2.596 -44.499 1.00 33.69 255 GLU A N 1
ATOM 2043 C CA . GLU A 1 255 ? 28.893 -1.585 -45.085 1.00 33.69 255 GLU A CA 1
ATOM 2044 C C . GLU A 1 255 ? 29.881 -1.115 -44.008 1.00 33.69 255 GLU A C 1
ATOM 2046 O O . GLU A 1 255 ? 29.517 -0.958 -42.838 1.00 33.69 255 GLU A O 1
ATOM 2051 N N . GLU A 1 256 ? 31.146 -0.955 -44.397 1.00 32.28 256 GLU A N 1
ATOM 2052 C CA . GLU A 1 256 ? 32.243 -0.543 -43.518 1.00 32.28 256 GLU A CA 1
ATOM 2053 C C . GLU A 1 256 ? 32.113 0.926 -43.067 1.00 32.28 256 GLU A C 1
ATOM 2055 O O . GLU A 1 256 ? 31.606 1.767 -43.815 1.00 32.28 256 GLU A O 1
ATOM 2060 N N . PRO A 1 257 ? 32.584 1.269 -41.853 1.00 36.06 257 PRO A N 1
ATOM 2061 C CA . PRO A 1 257 ? 32.527 2.636 -41.350 1.00 36.06 257 PRO A CA 1
ATOM 2062 C C . PRO A 1 257 ? 33.556 3.540 -42.057 1.00 36.06 257 PRO A C 1
ATOM 2064 O O . PRO A 1 257 ? 34.688 3.109 -42.290 1.00 36.06 257 PRO A O 1
ATOM 2067 N N . PRO A 1 258 ? 33.223 4.811 -42.355 1.00 36.03 258 PRO A N 1
ATOM 2068 C CA . PRO A 1 258 ? 34.190 5.746 -42.904 1.00 36.03 258 PRO A CA 1
ATOM 2069 C C . PRO A 1 258 ? 35.232 6.176 -41.861 1.00 36.03 258 PRO A C 1
ATOM 2071 O O . PRO A 1 258 ? 34.967 6.284 -40.663 1.00 36.03 258 PRO A O 1
ATOM 2074 N N . ASN A 1 259 ? 36.427 6.402 -42.401 1.00 35.06 259 ASN A N 1
ATOM 2075 C CA . ASN A 1 259 ? 37.700 6.689 -41.756 1.00 35.06 259 ASN A CA 1
ATOM 2076 C C . ASN A 1 259 ? 37.668 7.895 -40.795 1.00 35.06 259 ASN A C 1
ATOM 2078 O O . ASN A 1 259 ? 36.956 8.876 -41.003 1.00 35.06 259 ASN A O 1
ATOM 2082 N N . MET A 1 260 ? 38.481 7.794 -39.747 1.00 39.69 260 MET A N 1
ATOM 2083 C CA . MET A 1 260 ? 38.570 8.690 -38.602 1.00 39.69 260 MET A CA 1
ATOM 2084 C C . MET A 1 260 ? 39.784 9.605 -38.774 1.00 39.69 260 MET A C 1
ATOM 2086 O O . MET A 1 260 ? 40.895 9.148 -38.556 1.00 39.69 260 MET A O 1
ATOM 2090 N N . GLU A 1 261 ? 39.589 10.876 -39.127 1.00 36.41 261 GLU A N 1
ATOM 2091 C CA . GLU A 1 261 ? 40.607 11.929 -38.977 1.00 36.41 261 GLU A CA 1
ATOM 2092 C C . GLU A 1 261 ? 39.949 13.311 -39.143 1.00 36.41 261 GLU A C 1
ATOM 2094 O O . GLU A 1 261 ? 39.617 13.696 -40.254 1.00 36.41 261 GLU A O 1
ATOM 2099 N N . GLU A 1 262 ? 39.680 14.004 -38.022 1.00 32.66 262 GLU A N 1
ATOM 2100 C CA . GLU A 1 262 ? 39.828 15.465 -37.826 1.00 32.66 262 GLU A CA 1
ATOM 2101 C C . GLU A 1 262 ? 39.164 15.941 -36.506 1.00 32.66 262 GLU A C 1
ATOM 2103 O O . GLU A 1 262 ? 37.953 15.878 -36.318 1.00 32.66 262 GLU A O 1
ATOM 2108 N N . GLY A 1 263 ? 39.992 16.443 -35.578 1.00 31.91 263 GLY A N 1
ATOM 2109 C CA . GLY A 1 263 ? 39.668 17.512 -34.617 1.00 31.91 263 GLY A CA 1
ATOM 2110 C C . GLY A 1 263 ? 38.586 17.290 -33.546 1.00 31.91 263 GLY A C 1
ATOM 2111 O O . GLY A 1 263 ? 37.452 17.740 -33.685 1.00 31.91 263 GLY A O 1
ATOM 2112 N N . PHE A 1 264 ? 38.962 16.768 -32.373 1.00 27.45 264 PHE A N 1
ATOM 2113 C CA . PHE A 1 264 ? 38.112 16.817 -31.173 1.00 27.45 264 PHE A CA 1
ATOM 2114 C C . PHE A 1 264 ? 38.126 18.231 -30.551 1.00 27.45 264 PHE A C 1
ATOM 2116 O O . PHE A 1 264 ? 39.042 18.574 -29.804 1.00 27.45 264 PHE A O 1
ATOM 2123 N N . GLN A 1 265 ? 37.114 19.065 -30.822 1.00 33.59 265 GLN A N 1
ATOM 2124 C CA . GLN A 1 265 ? 36.855 20.257 -30.002 1.00 33.59 265 GLN A CA 1
ATOM 2125 C C . GLN A 1 265 ? 35.948 19.907 -28.817 1.00 33.59 265 GLN A C 1
ATOM 2127 O O . GLN A 1 265 ? 34.785 19.533 -28.969 1.00 33.59 265 GLN A O 1
ATOM 2132 N N . VAL A 1 266 ? 36.486 20.065 -27.607 1.00 33.31 266 VAL A N 1
ATOM 2133 C CA . VAL A 1 266 ? 35.755 19.904 -26.346 1.00 33.31 266 VAL A CA 1
ATOM 2134 C C . VAL A 1 266 ? 34.776 21.071 -26.174 1.00 33.31 266 VAL A C 1
ATOM 2136 O O . VAL A 1 266 ? 35.162 22.155 -25.740 1.00 33.31 266 VAL A O 1
ATOM 2139 N N . ILE A 1 267 ? 33.487 20.860 -26.452 1.00 37.91 267 ILE A N 1
ATOM 2140 C CA . ILE A 1 267 ? 32.437 21.791 -26.011 1.00 37.91 267 ILE A CA 1
ATOM 2141 C C . ILE A 1 267 ? 32.133 21.497 -24.538 1.00 37.91 267 ILE A C 1
ATOM 2143 O O . ILE A 1 267 ? 31.396 20.565 -24.208 1.00 37.91 267 ILE A O 1
ATOM 2147 N N . THR A 1 268 ? 32.671 22.310 -23.629 1.00 33.00 268 THR A N 1
ATOM 2148 C CA . THR A 1 268 ? 32.282 22.288 -22.214 1.00 33.00 268 THR A CA 1
ATOM 2149 C C . THR A 1 268 ? 30.864 22.849 -22.064 1.00 33.00 268 THR A C 1
ATOM 2151 O O . THR A 1 268 ? 30.623 24.055 -22.054 1.00 33.00 268 THR A O 1
ATOM 2154 N N . ARG A 1 269 ? 29.865 21.966 -21.960 1.00 40.31 269 ARG A N 1
ATOM 2155 C CA . ARG A 1 269 ? 28.494 22.381 -21.628 1.00 40.31 269 ARG A CA 1
ATOM 2156 C C . ARG A 1 269 ? 28.430 22.767 -20.147 1.00 40.31 269 ARG A C 1
ATOM 2158 O O . ARG A 1 269 ? 28.650 21.928 -19.278 1.00 40.31 269 ARG A O 1
ATOM 2165 N N . LYS A 1 270 ? 28.099 24.031 -19.850 1.00 37.44 270 LYS A N 1
ATOM 2166 C CA . LYS A 1 270 ? 27.785 24.477 -18.480 1.00 37.44 270 LYS A CA 1
ATOM 2167 C C . LYS A 1 270 ? 26.588 23.682 -17.921 1.00 37.44 270 LYS A C 1
ATOM 2169 O O . LYS A 1 270 ? 25.640 23.424 -18.668 1.00 37.44 270 LYS A O 1
ATOM 2174 N N . PRO A 1 271 ? 26.582 23.331 -16.622 1.00 37.12 271 PRO A N 1
ATOM 2175 C CA . PRO A 1 271 ? 25.465 22.622 -16.007 1.00 37.12 271 PRO A CA 1
ATOM 2176 C C . PRO A 1 271 ? 24.206 23.502 -16.022 1.00 37.12 271 PRO A C 1
ATOM 2178 O O . PRO A 1 271 ? 24.223 24.645 -15.562 1.00 37.12 271 PRO A O 1
ATOM 2181 N N . ARG A 1 272 ? 23.101 22.976 -16.562 1.00 40.84 272 ARG A N 1
ATOM 2182 C CA . ARG A 1 272 ? 21.794 23.648 -16.538 1.00 40.84 272 ARG A CA 1
ATOM 2183 C C . ARG A 1 272 ? 21.205 23.545 -15.131 1.00 40.84 272 ARG A C 1
ATOM 2185 O O . ARG A 1 272 ? 20.658 22.513 -14.756 1.00 40.84 272 ARG A O 1
ATOM 2192 N N . GLY A 1 273 ? 21.335 24.613 -14.349 1.00 38.72 273 GLY A N 1
ATOM 2193 C CA . GLY A 1 273 ? 20.570 24.792 -13.117 1.00 38.72 273 GLY A CA 1
ATOM 2194 C C . GLY A 1 273 ? 19.086 25.052 -13.401 1.00 38.72 273 GLY A C 1
ATOM 2195 O O . GLY A 1 273 ? 18.710 25.461 -14.501 1.00 38.72 273 GLY A O 1
ATOM 2196 N N . ARG A 1 274 ? 18.242 24.838 -12.385 1.00 39.41 274 ARG A N 1
ATOM 2197 C CA . ARG A 1 274 ? 16.818 25.206 -12.400 1.00 39.41 274 ARG A CA 1
ATOM 2198 C C . ARG A 1 274 ? 16.672 26.700 -12.755 1.00 39.41 274 ARG A C 1
ATOM 2200 O O . ARG A 1 274 ? 17.329 27.511 -12.095 1.00 39.41 274 ARG A O 1
ATOM 2207 N N . PRO A 1 275 ? 15.834 27.082 -13.738 1.00 44.19 275 PRO A N 1
ATOM 2208 C CA . PRO A 1 275 ? 15.614 28.486 -14.075 1.00 44.19 275 PRO A CA 1
ATOM 2209 C C . PRO A 1 275 ? 15.146 29.263 -12.838 1.00 44.19 275 PRO A C 1
ATOM 2211 O O . PRO A 1 275 ? 14.248 28.811 -12.128 1.00 44.19 275 PRO A O 1
ATOM 2214 N N . ARG A 1 276 ? 15.775 30.409 -12.552 1.00 46.94 276 ARG A N 1
ATOM 2215 C CA . ARG A 1 276 ? 15.425 31.273 -11.407 1.00 46.94 276 ARG A CA 1
ATOM 2216 C C . ARG A 1 276 ? 14.363 32.331 -11.733 1.00 46.94 276 ARG A C 1
ATOM 2218 O O . ARG A 1 276 ? 14.019 33.108 -10.852 1.00 46.94 276 ARG A O 1
ATOM 2225 N N . GLN A 1 277 ? 13.830 32.351 -12.953 1.00 47.53 277 GLN A N 1
ATOM 2226 C CA . GLN A 1 277 ? 12.719 33.222 -13.336 1.00 47.53 277 GLN A CA 1
ATOM 2227 C C . GLN A 1 277 ? 11.501 32.379 -13.732 1.00 47.53 277 GLN A C 1
ATOM 2229 O O . GLN A 1 277 ? 11.675 31.343 -14.384 1.00 47.53 277 GLN A O 1
ATOM 2234 N N . PRO A 1 278 ? 10.283 32.773 -13.317 1.00 46.16 278 PRO A N 1
ATOM 2235 C CA . PRO A 1 278 ? 9.067 32.117 -13.770 1.00 46.16 278 PRO A CA 1
ATOM 2236 C C . PRO A 1 278 ? 8.941 32.273 -15.290 1.00 46.16 278 PRO A C 1
ATOM 2238 O O . PRO A 1 278 ? 9.079 33.368 -15.820 1.00 46.16 278 PRO A O 1
ATOM 2241 N N . LEU A 1 279 ? 8.677 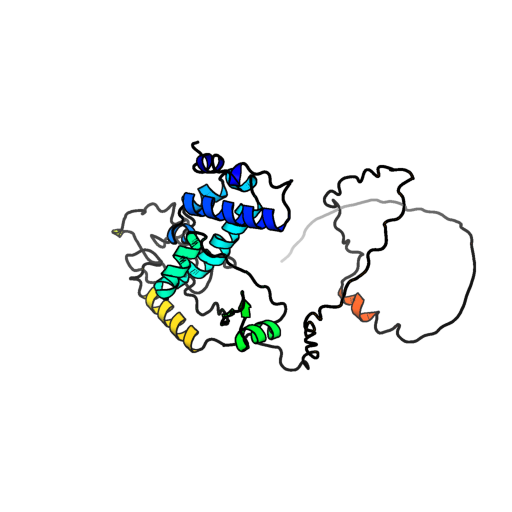31.160 -15.977 1.00 54.72 279 LEU A N 1
ATOM 2242 C CA . LEU A 1 279 ? 8.542 31.075 -17.440 1.00 54.72 279 LEU A CA 1
ATOM 2243 C C . LEU A 1 279 ? 7.209 31.641 -17.966 1.00 54.72 279 LEU A C 1
ATOM 2245 O O . LEU A 1 279 ? 6.857 31.391 -19.112 1.00 54.72 279 LEU A O 1
ATOM 2249 N N . ALA A 1 280 ? 6.459 32.353 -17.126 1.00 52.97 280 ALA A N 1
ATOM 2250 C CA . ALA A 1 280 ? 5.244 33.046 -17.516 1.00 52.97 280 ALA A CA 1
ATOM 2251 C C . ALA A 1 280 ? 5.119 34.343 -16.713 1.00 52.97 280 ALA A C 1
ATOM 2253 O O . ALA A 1 280 ? 5.165 34.342 -15.478 1.00 52.97 280 ALA A O 1
ATOM 2254 N N . THR A 1 281 ? 4.961 35.439 -17.435 1.00 54.34 281 THR A N 1
ATOM 2255 C CA . THR A 1 281 ? 4.644 36.771 -16.941 1.00 54.34 281 THR A CA 1
ATOM 2256 C C . THR A 1 281 ? 3.181 37.096 -17.263 1.00 54.34 281 THR A C 1
ATOM 2258 O O . THR A 1 281 ? 2.598 36.502 -18.170 1.00 54.34 281 THR A O 1
ATOM 2261 N N . PRO A 1 282 ? 2.537 38.027 -16.537 1.00 48.34 282 PRO A N 1
ATOM 2262 C CA . PRO A 1 282 ? 1.141 38.400 -16.789 1.00 48.34 282 PRO A CA 1
ATOM 2263 C C . PRO A 1 282 ? 0.863 38.937 -18.206 1.00 48.34 282 PRO A C 1
ATOM 2265 O O . PRO A 1 282 ? -0.299 39.009 -18.597 1.00 48.34 282 PRO A O 1
ATOM 2268 N N . SER A 1 283 ? 1.903 39.296 -18.969 1.00 47.53 283 SER A N 1
ATOM 2269 C CA . SER A 1 283 ? 1.817 39.704 -20.375 1.00 47.53 283 SER A CA 1
ATOM 2270 C C . SER A 1 283 ? 1.748 38.541 -21.371 1.00 47.53 283 SER A C 1
ATOM 2272 O O . SER A 1 283 ? 1.440 38.784 -22.531 1.00 47.53 283 SER A O 1
ATOM 2274 N N . ASP A 1 284 ? 1.975 37.292 -20.948 1.00 57.72 284 ASP A N 1
ATOM 2275 C CA . ASP A 1 284 ? 2.091 36.137 -21.858 1.00 57.72 284 ASP A CA 1
ATOM 2276 C C . ASP A 1 284 ? 0.739 35.554 -22.327 1.00 57.72 284 ASP A C 1
ATOM 2278 O O . ASP A 1 284 ? 0.700 34.499 -22.957 1.00 57.72 284 ASP A O 1
ATOM 2282 N N . GLY A 1 285 ? -0.374 36.255 -22.071 1.00 52.34 285 GLY A N 1
ATOM 2283 C CA . GLY A 1 285 ? -1.712 35.879 -22.540 1.00 52.34 285 GLY A CA 1
ATOM 2284 C C . GLY A 1 285 ? -2.274 34.619 -21.866 1.00 52.34 285 GLY A C 1
ATOM 2285 O O . GLY A 1 285 ? -1.560 33.748 -21.372 1.00 52.34 285 GLY A O 1
ATOM 2286 N N . ARG A 1 286 ? -3.604 34.502 -21.785 1.00 53.81 286 ARG A N 1
ATOM 2287 C CA . ARG A 1 286 ? -4.240 33.275 -21.280 1.00 53.81 286 ARG A CA 1
ATOM 2288 C C . ARG A 1 286 ? -4.340 32.266 -22.422 1.00 53.81 286 ARG A C 1
ATOM 2290 O O . ARG A 1 286 ? -4.780 32.610 -23.510 1.00 53.81 286 ARG A O 1
ATOM 2297 N N . LEU A 1 287 ? -4.037 30.997 -22.134 1.00 45.25 287 LEU A N 1
ATOM 2298 C CA . LEU A 1 287 ? -4.095 29.853 -23.066 1.00 45.25 287 LEU A CA 1
ATOM 2299 C C . LEU A 1 287 ? -5.426 29.674 -23.837 1.00 45.25 287 LEU A C 1
ATOM 2301 O O . LEU A 1 287 ? -5.494 28.835 -24.731 1.00 45.25 287 LEU A O 1
ATOM 2305 N N . GLY A 1 288 ? -6.477 30.427 -23.496 1.00 43.84 288 GLY A N 1
ATOM 2306 C CA . GLY A 1 288 ? -7.764 30.408 -24.192 1.00 43.84 288 GLY A CA 1
ATOM 2307 C C . GLY A 1 288 ? -7.725 31.008 -25.600 1.00 43.84 288 GLY A C 1
ATOM 2308 O O . GLY A 1 288 ? -8.499 30.573 -26.445 1.00 43.84 288 GLY A O 1
ATOM 2309 N N . ASP A 1 289 ? -6.799 31.927 -25.887 1.00 46.53 289 ASP A N 1
ATOM 2310 C CA . ASP A 1 289 ? -6.790 32.659 -27.165 1.00 46.53 289 ASP A CA 1
ATOM 2311 C C . ASP A 1 289 ? -6.053 31.915 -28.295 1.00 46.53 289 ASP A C 1
ATOM 2313 O O . ASP A 1 289 ? -6.154 32.281 -29.467 1.00 46.53 289 ASP A O 1
ATOM 2317 N N . PHE A 1 290 ? -5.356 30.822 -27.966 1.00 40.56 290 PHE A N 1
ATOM 2318 C CA . PHE A 1 290 ? -4.553 30.056 -28.924 1.00 40.56 290 PHE A CA 1
ATOM 2319 C C . PHE A 1 290 ? -5.406 29.232 -29.903 1.00 40.56 290 PHE A C 1
ATOM 2321 O O . PHE A 1 290 ? -4.990 28.995 -31.031 1.00 40.56 290 PHE A O 1
ATOM 2328 N N . PHE A 1 291 ? -6.616 28.825 -29.504 1.00 40.59 291 PHE A N 1
ATOM 2329 C CA . PHE A 1 291 ? -7.523 28.051 -30.364 1.00 40.59 291 PHE A CA 1
ATOM 2330 C C . PHE A 1 291 ? -8.440 28.925 -31.229 1.00 40.59 291 PHE A C 1
ATOM 2332 O O . PHE A 1 291 ? -8.992 28.445 -32.218 1.00 40.59 291 PHE A O 1
ATOM 2339 N N . THR A 1 292 ? -8.586 30.209 -30.898 1.00 41.19 292 THR A N 1
ATOM 2340 C CA . THR A 1 292 ? -9.486 31.128 -31.609 1.00 41.19 292 THR A CA 1
ATOM 2341 C C . THR A 1 292 ? -8.820 31.760 -32.835 1.00 41.19 292 THR A C 1
ATOM 2343 O O . THR A 1 292 ? -9.508 32.089 -33.797 1.00 41.19 292 THR A O 1
ATOM 2346 N N . GLN A 1 293 ? -7.486 31.888 -32.849 1.00 40.50 293 GLN A N 1
ATOM 2347 C CA . GLN A 1 293 ? -6.745 32.468 -33.981 1.00 40.50 293 GLN A CA 1
ATOM 2348 C C . GLN A 1 293 ? -6.447 31.480 -35.117 1.00 40.50 293 GLN A C 1
ATOM 2350 O O . GLN A 1 293 ? -6.310 31.900 -36.264 1.00 40.50 293 GLN A O 1
ATOM 2355 N N . THR A 1 294 ? -6.395 30.171 -34.856 1.00 39.41 294 THR A N 1
ATOM 2356 C CA . THR A 1 294 ? -6.080 29.185 -35.910 1.00 39.41 294 THR A CA 1
ATOM 2357 C C . THR A 1 294 ? -7.251 28.940 -36.872 1.00 39.41 294 THR A C 1
ATOM 2359 O O . THR A 1 294 ? -7.055 28.378 -37.945 1.00 39.41 294 THR A O 1
ATOM 2362 N N . LEU A 1 295 ? -8.464 29.393 -36.533 1.00 36.84 295 LEU A N 1
ATOM 2363 C CA . LEU A 1 295 ? -9.657 29.232 -37.373 1.00 36.84 295 LEU A CA 1
ATOM 2364 C C . LEU A 1 295 ? -9.891 30.383 -38.369 1.00 36.84 295 LEU A C 1
ATOM 2366 O O . LEU A 1 295 ? -10.751 30.245 -39.233 1.00 36.84 295 LEU A O 1
ATOM 2370 N N . SER A 1 296 ? -9.137 31.489 -38.304 1.00 37.06 296 SER A N 1
ATOM 2371 C CA . SER A 1 296 ? -9.305 32.631 -39.225 1.00 37.06 296 SER A CA 1
ATOM 2372 C C . SER A 1 296 ? -8.216 32.770 -40.297 1.00 37.06 296 SER A C 1
ATOM 2374 O O . SER A 1 296 ? -8.354 33.608 -41.182 1.00 37.06 296 SER A O 1
ATOM 2376 N N . GLN A 1 297 ? -7.164 31.944 -40.277 1.00 35.50 297 GLN A N 1
ATOM 2377 C CA . GLN A 1 297 ? -6.040 32.025 -41.231 1.00 35.50 297 GLN A CA 1
ATOM 2378 C C . GLN A 1 297 ? -6.014 30.884 -42.267 1.00 35.50 297 GLN A C 1
ATOM 2380 O O . GLN A 1 297 ? -4.980 30.593 -42.859 1.00 35.50 297 GLN A O 1
ATOM 2385 N N . GLY A 1 298 ? -7.158 30.235 -42.508 1.00 35.34 298 GLY A N 1
ATOM 2386 C CA . GLY A 1 298 ? -7.309 29.188 -43.527 1.00 35.34 298 GLY A CA 1
ATOM 2387 C C . GLY A 1 298 ? -7.609 29.688 -44.947 1.00 35.34 298 GLY A C 1
ATOM 2388 O O . GLY A 1 298 ? -7.845 28.870 -45.832 1.00 35.34 298 GLY A O 1
ATOM 2389 N N . SER A 1 299 ? -7.638 30.999 -45.194 1.00 33.88 299 SER A N 1
ATOM 2390 C CA . SER A 1 299 ? -8.064 31.532 -46.494 1.00 33.88 299 SER A CA 1
ATOM 2391 C C . SER A 1 299 ? -7.491 32.921 -46.783 1.00 33.88 299 SER A C 1
ATOM 2393 O O . SER A 1 299 ? -8.173 33.913 -46.551 1.00 33.88 299 SER A O 1
ATOM 2395 N N . ALA A 1 300 ? -6.247 32.972 -47.277 1.00 28.41 300 ALA A N 1
ATOM 2396 C CA . ALA A 1 300 ? -5.749 33.949 -48.260 1.00 28.41 300 ALA A CA 1
ATOM 2397 C C . ALA A 1 300 ? -4.279 33.631 -48.635 1.00 28.41 300 ALA A C 1
ATOM 2399 O O . ALA A 1 300 ? -3.379 33.803 -47.822 1.00 28.41 300 ALA A O 1
ATOM 2400 N N . GLU A 1 301 ? -4.100 33.091 -49.848 1.00 27.70 301 GLU A N 1
ATOM 2401 C CA . GLU A 1 301 ? -3.099 33.461 -50.876 1.00 27.70 301 GLU A CA 1
ATOM 2402 C C . GLU A 1 301 ? -1.625 33.673 -50.442 1.00 27.70 301 GLU A C 1
ATOM 2404 O O . GLU A 1 301 ? -1.295 34.549 -49.658 1.00 27.70 301 GLU A O 1
ATOM 2409 N N . ALA A 1 302 ? -0.635 32.886 -50.879 1.00 28.75 302 ALA A N 1
ATOM 2410 C CA . ALA A 1 302 ? -0.158 32.693 -52.255 1.00 28.75 302 ALA A CA 1
ATOM 2411 C C . ALA A 1 302 ? 0.198 33.993 -53.008 1.00 28.75 302 ALA A C 1
ATOM 2413 O O . ALA A 1 302 ? -0.534 34.375 -53.908 1.00 28.75 302 ALA A O 1
ATOM 2414 N N . SER A 1 303 ? 1.364 34.598 -52.727 1.00 26.17 303 SER A N 1
ATOM 2415 C CA . SER A 1 303 ? 2.179 35.337 -53.721 1.00 26.17 303 SER A CA 1
ATOM 2416 C C . SER A 1 303 ? 3.445 35.953 -53.104 1.00 26.17 303 SER A C 1
ATOM 2418 O O . SER A 1 303 ? 3.315 36.688 -52.139 1.00 26.17 303 SER A O 1
ATOM 2420 N N . GLN A 1 304 ? 4.610 35.680 -53.727 1.00 27.11 304 GLN A N 1
ATOM 2421 C CA . GLN A 1 304 ? 5.761 36.587 -53.996 1.00 27.11 304 GLN A CA 1
ATOM 2422 C C . GLN A 1 304 ? 6.403 37.313 -52.780 1.00 27.11 304 GLN A C 1
ATOM 2424 O O . GLN A 1 304 ? 5.727 37.922 -51.977 1.00 27.11 304 GLN A O 1
ATOM 2429 N N . GLY A 1 305 ? 7.711 37.318 -52.513 1.00 23.47 305 GLY A N 1
ATOM 2430 C CA . GLY A 1 305 ? 8.867 37.512 -53.385 1.00 23.47 305 GLY A CA 1
ATOM 2431 C C . GLY A 1 305 ? 9.693 38.702 -52.849 1.00 23.47 305 GLY A C 1
ATOM 2432 O O . GLY A 1 305 ? 9.161 39.796 -52.753 1.00 23.47 305 GLY A O 1
ATOM 2433 N N . SER A 1 306 ? 10.979 38.459 -52.544 1.00 25.64 306 SER A N 1
ATOM 2434 C CA . SER A 1 306 ? 12.137 39.394 -52.532 1.00 25.64 306 SER A CA 1
ATOM 2435 C C . SER A 1 306 ? 12.208 40.646 -51.624 1.00 25.64 306 SER A C 1
ATOM 2437 O O . SER A 1 306 ? 11.277 41.436 -51.578 1.00 25.64 306 SER A O 1
ATOM 2439 N N . GLN A 1 307 ? 13.446 40.885 -51.132 1.00 25.50 307 GLN A N 1
ATOM 2440 C CA . GLN A 1 307 ? 14.098 42.190 -50.843 1.00 25.50 307 GLN A CA 1
ATOM 2441 C C . GLN A 1 307 ? 13.602 42.971 -49.611 1.00 25.50 307 GLN A C 1
ATOM 2443 O O . GLN A 1 307 ? 12.451 42.866 -49.227 1.00 25.50 307 GLN A O 1
ATOM 2448 N N . ASP A 1 308 ? 14.362 43.824 -48.927 1.00 25.12 308 ASP A N 1
ATOM 2449 C CA . ASP A 1 308 ? 15.794 44.089 -48.716 1.00 25.12 308 ASP A CA 1
ATOM 2450 C C . ASP A 1 308 ? 15.838 45.087 -47.525 1.00 25.12 308 ASP A C 1
ATOM 2452 O O . ASP A 1 308 ? 14.804 45.515 -47.013 1.00 25.12 308 ASP A O 1
ATOM 2456 N N . GLN A 1 309 ? 17.041 45.430 -47.085 1.00 26.70 309 GLN A N 1
ATOM 2457 C CA . GLN A 1 309 ? 17.428 46.356 -46.010 1.00 26.70 309 GLN A CA 1
ATOM 2458 C C . GLN A 1 309 ? 16.640 47.684 -45.871 1.00 26.70 309 GLN A C 1
ATOM 2460 O O . GLN A 1 309 ? 16.230 48.280 -46.861 1.00 26.70 309 GLN A O 1
ATOM 2465 N N . SER A 1 310 ? 16.617 48.236 -44.643 1.00 25.16 310 SER A N 1
ATOM 2466 C CA . SER A 1 310 ? 17.284 49.509 -44.250 1.00 25.16 310 SER A CA 1
ATOM 2467 C C . SER A 1 310 ? 16.499 50.427 -43.282 1.00 25.16 310 SER A C 1
ATOM 2469 O O . SER A 1 310 ? 15.297 50.630 -43.398 1.00 25.16 310 SER A O 1
ATOM 2471 N N . ASP A 1 311 ? 17.276 50.970 -42.335 1.00 25.89 311 ASP A N 1
ATOM 2472 C CA . ASP A 1 311 ? 17.228 52.309 -41.723 1.00 25.89 311 ASP A CA 1
ATOM 2473 C C . ASP A 1 311 ? 16.145 52.739 -40.705 1.00 25.89 311 ASP A C 1
ATOM 2475 O O . ASP A 1 311 ? 15.051 53.196 -41.010 1.00 25.89 311 ASP A O 1
ATOM 2479 N N . ALA A 1 312 ? 16.553 52.643 -39.432 1.00 27.27 312 ALA A N 1
ATOM 2480 C CA . ALA A 1 312 ? 16.815 53.731 -38.473 1.00 27.27 312 ALA A CA 1
ATOM 2481 C C . ALA A 1 312 ? 16.050 55.080 -38.560 1.00 27.27 312 ALA A C 1
ATOM 2483 O O . ALA A 1 312 ? 16.014 55.722 -39.601 1.00 27.27 312 ALA A O 1
ATOM 2484 N N . VAL A 1 313 ? 15.665 55.605 -37.375 1.00 26.59 313 VAL A N 1
ATOM 2485 C CA . VAL A 1 313 ? 16.109 56.898 -36.770 1.00 26.59 313 VAL A CA 1
ATOM 2486 C C . VAL A 1 313 ? 15.014 57.570 -35.901 1.00 26.59 313 VAL A C 1
ATOM 2488 O O . VAL A 1 313 ? 14.022 58.039 -36.436 1.00 26.59 313 VAL A O 1
ATOM 2491 N N . LYS A 1 314 ? 15.327 57.711 -34.588 1.00 26.86 314 LYS A N 1
ATOM 2492 C CA . LYS A 1 314 ? 15.008 58.795 -33.600 1.00 26.86 314 LYS A CA 1
ATOM 2493 C C . LYS A 1 314 ? 13.513 59.108 -33.296 1.00 26.86 314 LYS A C 1
ATOM 2495 O O . LYS A 1 314 ? 12.665 58.953 -34.147 1.00 26.86 314 LYS A O 1
ATOM 2500 N N . GLN A 1 315 ? 13.081 59.565 -32.110 1.00 25.47 315 GLN A N 1
ATOM 2501 C CA . GLN A 1 315 ? 13.666 60.543 -31.180 1.00 25.47 315 GLN A CA 1
ATOM 2502 C C . GLN A 1 315 ? 12.848 60.622 -29.855 1.00 25.47 315 GLN A C 1
ATOM 2504 O O . GLN A 1 315 ? 11.629 60.530 -29.895 1.00 25.47 315 GLN A O 1
ATOM 2509 N N . HIS A 1 316 ? 13.558 60.854 -28.741 1.00 24.30 316 HIS A N 1
ATOM 2510 C CA . HIS A 1 316 ? 13.231 61.635 -27.523 1.00 24.30 316 HIS A CA 1
ATOM 2511 C C . HIS A 1 316 ? 11.964 61.430 -26.642 1.00 24.30 316 HIS A C 1
ATOM 2513 O O . HIS A 1 316 ? 10.854 61.793 -27.009 1.00 24.30 316 HIS A O 1
ATOM 2519 N N . GLU A 1 317 ? 12.241 60.968 -25.407 1.00 24.52 317 GLU A N 1
ATOM 2520 C CA . GLU A 1 317 ? 11.884 61.472 -24.045 1.00 24.52 317 GLU A CA 1
ATOM 2521 C C . GLU A 1 317 ? 11.422 62.954 -23.884 1.00 24.52 317 GLU A C 1
ATOM 2523 O O . GLU A 1 317 ? 11.645 63.726 -24.817 1.00 24.52 317 GLU A O 1
ATOM 2528 N N . PRO A 1 318 ? 10.946 63.440 -22.697 1.00 38.78 318 PRO A N 1
ATOM 2529 C CA . PRO A 1 318 ? 10.869 62.793 -21.370 1.00 38.78 318 PRO A CA 1
ATOM 2530 C C . PRO A 1 318 ? 9.568 63.005 -20.553 1.00 38.78 318 PRO A C 1
ATOM 2532 O O . PRO A 1 318 ? 8.662 63.766 -20.885 1.00 38.78 318 PRO A O 1
ATOM 2535 N N . ASP A 1 319 ? 9.594 62.299 -19.427 1.00 28.56 319 ASP A N 1
ATOM 2536 C CA . ASP A 1 319 ? 8.818 62.351 -18.190 1.00 28.56 319 ASP A CA 1
ATOM 2537 C C . ASP A 1 319 ? 9.064 63.633 -17.354 1.00 28.56 319 ASP A C 1
ATOM 2539 O O . ASP A 1 319 ? 10.171 64.178 -17.352 1.00 28.56 319 ASP A O 1
ATOM 2543 N N . THR A 1 320 ? 8.059 64.063 -16.583 1.00 29.70 320 THR A N 1
ATOM 2544 C CA . THR A 1 320 ? 8.208 64.997 -15.449 1.00 29.70 320 THR A CA 1
ATOM 2545 C C . THR A 1 320 ? 7.245 64.624 -14.316 1.00 29.70 320 THR A C 1
ATOM 2547 O O . THR A 1 320 ? 6.028 64.695 -14.480 1.00 29.70 320 THR A O 1
ATOM 2550 N N . GLN A 1 321 ? 7.857 64.252 -13.183 1.00 28.33 321 GLN A N 1
ATOM 2551 C CA . GLN A 1 321 ? 7.571 64.578 -11.770 1.00 28.33 321 GLN A CA 1
ATOM 2552 C C . GLN A 1 321 ? 6.491 65.648 -11.473 1.00 28.33 321 GLN A C 1
ATOM 2554 O O . GLN A 1 321 ? 6.329 66.581 -12.247 1.00 28.33 321 GLN A O 1
ATOM 2559 N N . GLU A 1 322 ? 5.820 65.739 -10.315 1.00 28.80 322 GLU A N 1
ATOM 2560 C CA . GLU A 1 322 ? 5.733 65.020 -9.025 1.00 28.80 322 GLU A CA 1
ATOM 2561 C C . GLU A 1 322 ? 4.785 65.879 -8.126 1.00 28.80 322 GLU A C 1
ATOM 2563 O O . GLU A 1 322 ? 4.334 66.947 -8.541 1.00 28.80 322 GLU A O 1
ATOM 2568 N N . VAL A 1 323 ? 4.602 65.453 -6.870 1.00 28.77 323 VAL A N 1
ATOM 2569 C CA . VAL A 1 323 ? 4.376 66.250 -5.636 1.00 28.77 323 VAL A CA 1
ATOM 2570 C C . VAL A 1 323 ? 2.922 66.421 -5.090 1.00 28.77 323 VAL A C 1
ATOM 2572 O O . VAL A 1 323 ? 2.131 67.182 -5.635 1.00 28.77 323 VAL A O 1
ATOM 2575 N N . VAL A 1 324 ? 2.686 65.758 -3.926 1.00 29.55 324 VAL A N 1
ATOM 2576 C CA . VAL A 1 324 ? 2.011 66.151 -2.634 1.00 29.55 324 VAL A CA 1
ATOM 2577 C C . VAL A 1 324 ? 0.540 66.636 -2.592 1.00 29.55 324 VAL A C 1
ATOM 2579 O O . VAL A 1 324 ? 0.046 67.184 -3.561 1.00 29.55 324 VAL A O 1
ATOM 2582 N N . ASP A 1 325 ? -0.268 66.549 -1.519 1.00 27.11 325 ASP A N 1
ATOM 2583 C CA . ASP A 1 325 ? -0.197 66.060 -0.124 1.00 27.11 325 ASP A CA 1
ATOM 2584 C C . ASP A 1 325 ? -1.639 66.009 0.469 1.00 27.11 325 ASP A C 1
ATOM 2586 O O . ASP A 1 325 ? -2.546 66.656 -0.049 1.00 27.11 325 ASP A O 1
ATOM 2590 N N . ALA A 1 326 ? -1.764 65.341 1.626 1.00 29.27 326 ALA A N 1
ATOM 2591 C CA . ALA A 1 326 ? -2.575 65.709 2.808 1.00 29.27 326 ALA A CA 1
ATOM 2592 C C . ALA A 1 326 ? -4.104 65.432 2.960 1.00 29.27 326 ALA A C 1
ATOM 2594 O O . ALA A 1 326 ? -4.962 65.901 2.222 1.00 29.27 326 ALA A O 1
ATOM 2595 N N . GLU A 1 327 ? -4.364 64.791 4.116 1.00 28.45 327 GLU A N 1
ATOM 2596 C CA . GLU A 1 327 ? -5.378 65.076 5.158 1.00 28.45 327 GLU A CA 1
ATOM 2597 C C . GLU A 1 327 ? -6.666 64.228 5.313 1.00 28.45 327 GLU A C 1
ATOM 2599 O O . GLU A 1 327 ? -7.619 64.270 4.541 1.00 28.45 327 GLU A O 1
ATOM 2604 N N . MET A 1 328 ? -6.683 63.501 6.445 1.00 30.39 328 MET A N 1
ATOM 2605 C CA . MET A 1 328 ? -7.843 63.003 7.196 1.00 30.39 328 MET A CA 1
ATOM 2606 C C . MET A 1 328 ? -8.426 64.125 8.073 1.00 30.39 328 MET A C 1
ATOM 2608 O O . MET A 1 328 ? -7.652 64.768 8.775 1.00 30.39 328 MET A O 1
ATOM 2612 N N . GLN A 1 329 ? -9.759 64.214 8.186 1.00 32.78 329 GLN A N 1
ATOM 2613 C CA . GLN A 1 329 ? -10.499 64.082 9.461 1.00 32.78 329 GLN A CA 1
ATOM 2614 C C . GLN A 1 329 ? -12.031 64.189 9.276 1.00 32.78 329 GLN A C 1
ATOM 2616 O O . GLN A 1 329 ? -12.551 65.175 8.773 1.00 32.78 329 GLN A O 1
ATOM 2621 N N . ASP A 1 330 ? -12.705 63.110 9.687 1.00 34.66 330 ASP A N 1
ATOM 2622 C CA . ASP A 1 330 ? -13.837 63.027 10.630 1.00 34.66 330 ASP A CA 1
ATOM 2623 C C . ASP A 1 330 ? -15.026 64.015 10.551 1.00 34.66 330 ASP A C 1
ATOM 2625 O O . ASP A 1 330 ? -14.873 65.204 10.819 1.00 34.66 330 ASP A O 1
ATOM 2629 N N . ASN A 1 331 ? -16.248 63.490 10.337 1.00 30.30 331 ASN A N 1
ATOM 2630 C CA . ASN A 1 331 ? -17.394 63.741 11.233 1.00 30.30 331 ASN A CA 1
ATOM 2631 C C . ASN A 1 331 ? -18.660 62.932 10.869 1.00 30.30 331 ASN A C 1
ATOM 2633 O O . ASN A 1 331 ? -19.189 63.014 9.760 1.00 30.30 331 ASN A O 1
ATOM 2637 N N . THR A 1 332 ? -19.200 62.230 11.867 1.00 34.44 332 THR A N 1
ATOM 2638 C CA . THR A 1 332 ? -20.616 61.813 12.018 1.00 34.44 332 THR A CA 1
ATOM 2639 C C . THR A 1 332 ? -21.553 63.041 12.109 1.00 34.44 332 THR A C 1
ATOM 2641 O O . THR A 1 332 ? -21.056 64.128 12.408 1.00 34.44 332 THR A O 1
ATOM 2644 N N . PRO A 1 333 ? -22.892 62.949 11.892 1.00 57.84 333 PRO A N 1
ATOM 2645 C CA . PRO A 1 333 ? -23.859 62.290 12.806 1.00 57.84 333 PRO A CA 1
ATOM 2646 C C . PRO A 1 333 ? -25.000 61.547 12.045 1.00 57.84 333 PRO A C 1
ATOM 2648 O O . PRO A 1 333 ? -25.095 61.648 10.827 1.00 57.84 333 PRO A O 1
ATOM 2651 N N . ARG A 1 334 ? -25.902 60.760 12.647 1.00 42.31 334 ARG A N 1
ATOM 2652 C CA . ARG A 1 334 ? -26.656 60.941 13.894 1.00 42.31 334 ARG A CA 1
ATOM 2653 C C . ARG A 1 334 ? -27.304 59.631 14.338 1.00 42.31 334 ARG A C 1
ATOM 2655 O O . ARG A 1 334 ? -27.661 58.841 13.435 1.00 42.31 334 ARG A O 1
#

Organism: NCBI:txid1194566

Sequence (334 aa):
MSFTTHRLLELDIFQLRSDSLTTDERTRLAYRRAREIARLYDFKVDDVLHLTPKFWRYHQDLINPFDMAAFTLITIQYNLCAGTLAPFLPDWPDLGELMERILNFDVSSLLVGVSSPEGANVLIREGLVLEGELKEVELFDPQCLATRCYNCQRYGHHAKGRRSPQRCGLCAAPGHTLEKCQFKGQEAKLRCVNCTGRHMSGDRRCPKQAEEADRVRQAREVRPQYFATPKGGIPPPVTVQYFDTIQTTAKRQAEEPPNMEEGFQVITRKPRGRPRQPLATPSDGRLGDFFTQTLSQGSAEASQGSQDQSDAVKQHEPDTQEVVDAEMQDNTPR

Solvent-accessible surface area (backbone atoms only — not comparable to full-atom values): 21784 Å² total; per-residue (Å²): 134,86,63,86,62,60,70,53,55,77,38,67,81,59,65,58,69,63,87,85,46,54,74,66,54,40,50,55,48,27,54,53,49,27,24,55,53,30,50,71,66,56,60,50,70,64,32,56,76,65,59,31,73,67,46,53,52,55,77,70,35,75,69,35,81,74,37,58,63,19,40,50,52,46,48,46,36,44,62,57,45,47,47,63,50,56,84,47,39,90,83,36,68,80,49,47,62,56,47,51,34,46,42,47,44,76,50,84,80,84,88,82,86,66,97,42,47,65,60,47,38,46,32,43,73,75,29,45,78,54,97,90,40,79,36,88,41,77,63,87,57,76,69,52,46,80,37,59,9,81,39,49,49,41,73,84,38,62,52,74,94,56,95,61,71,51,22,14,42,41,53,38,45,66,91,46,51,57,89,71,40,92,56,70,93,38,67,93,58,22,16,16,65,77,71,63,44,80,36,41,44,89,41,89,85,36,67,61,50,51,54,39,50,50,50,18,53,54,36,58,75,70,49,69,75,59,61,83,66,81,89,84,66,81,72,71,80,80,76,74,72,68,76,69,75,84,71,87,73,77,84,81,81,86,80,83,83,83,84,89,84,84,81,92,77,84,80,83,77,77,84,86,69,83,79,93,63,79,97,68,59,95,83,69,65,68,83,75,58,67,71,65,58,69,74,70,72,84,76,78,82,93,74,88,82,83,89,78,89,85,84,89,84,88,82,83,87,86,88,81,89,85,84,89,84,90,86,89,82,89,82,86,88,135

Foldseek 3Di:
DDQLCPVVCVDPLVVDDLPPDDPVVSLVSLLVSLLVLLQSLQDDLCCLQVVPVSVVSSVPGPVCVSRVSSVVQNCCLRNVPSNVCSQCCVVDVVCVVVSSCSSSSVDGDDDDDDPDLVRLQCCQVQADQDPNDGHHDFDDDPQLGQDAAQQQLDTDDHVPPDPDFGAEQFQRDGDDYVVPDPCVPPQQRGAEVPQRDSGGRPDPPDVNSVVSNVSSVVCVVVPDRGDDDDPDDPPPPPPPPPPPDPDPDDDDDDDDDDDDDDDDDDDPDDDDDDDPDPPDDPPPDDPPVPVVVVVPPPDDDDDDDDDDDDDDDDDDDDDDDDDYDDDDDDDDDD

pLDDT: mean 73.1, std 25.33, range [23.47, 96.75]

Radius of gyration: 32.39 Å; Cα contacts (8 Å, |Δi|>4): 286; chains: 1; bounding box: 67×82×85 Å